Protein AF-0000000080839316 (afdb_homodimer)

Sequence (262 aa):
MFTFYYTIKQEDLNYGNHVGNERALLFFQWTRESFLRQNNLSETNIGDGSGFIQVEATVQYKKQLFLDQKIEVRITKIEIKGLKIIFEYEIYAGKELAITGTATVLAYNYEEQKIKKIPTKFKEIVKKYLVMFTFYYTIKQEDLNYGNHVGNERALLFFQWTRESFLRQNNLSETNIGDGSGFIQVEATVQYKKQLFLDQKIEVRITKIEIKGLKIIFEYEIYAGKELAITGTATVLAYNYEEQKIKKIPTKFKEIVKKYLV

InterPro domains:
  IPR029069 HotDog domain superfamily [SSF54637] (1-130)
  IPR050563 4-hydroxybenzoyl-CoA thioesterase [PTHR31793] (7-129)

Foldseek 3Di:
DFKDKDFAAPVQADPVQWGDPVCVVVLVQVRVQVLQVVVVHGQCGPDPQWHKDWDDKDKDFDAIHHHGFMKMKDFQAWEDDFQKIKTWIWMDRPPDTGMIMIIIIGIARVVVGDTDHRDPSNCVSCVVRHD/DAKDKDFAAPVQADPVQWGDPVCVVVLVQVRVQVLQVVVVHGQCGLDPQWHKDWDDKDKDFDAIHHHGFMKMKDFQAWEDDFQKIKTWIWMDRPPDTGMIMIIIIGTARPVVGDTDHRDPSNVVSCVVRHD

pLDDT: mean 96.8, std 4.1, range [67.25, 98.94]

Radius of gyration: 18.93 Å; Cα contacts (8 Å, |Δi|>4): 581; chains: 2; bounding box: 45×54×38 Å

Organism: Fusobacterium vincentii (NCBI:txid155615)

Solvent-accessible surface area (backbone atoms only — not comparable to full-atom values): 13608 Å² total; per-residue (Å²): 107,48,79,35,78,48,64,41,46,76,89,46,38,37,99,84,66,26,52,33,77,33,46,56,50,44,52,53,47,53,36,51,43,52,56,28,46,76,68,79,30,40,62,76,35,45,46,91,76,16,16,61,42,68,42,36,36,39,39,38,47,70,47,90,47,44,75,67,40,56,33,42,37,29,42,68,35,34,40,75,59,90,62,38,38,37,41,31,39,41,29,24,50,78,91,43,72,22,35,35,35,38,41,28,30,30,29,23,22,77,91,76,66,42,79,42,75,68,34,66,68,43,55,63,67,43,51,82,34,43,117,109,49,79,36,79,48,63,41,44,76,90,49,40,37,100,85,64,26,51,34,77,34,47,57,50,45,54,52,48,52,36,51,42,50,57,28,46,77,68,78,30,40,62,75,36,44,47,92,77,14,15,60,41,69,41,35,37,39,38,38,48,70,48,90,49,44,73,66,39,54,32,41,37,29,43,68,35,35,39,75,60,90,62,37,38,36,40,30,38,41,27,24,50,78,91,43,71,22,36,37,35,37,40,29,30,31,28,24,23,77,90,77,65,43,80,43,74,69,31,65,70,44,55,62,66,44,52,82,34,42,114

Secondary structure (DSSP, 8-state):
-EEEEEE--GGGB-TTSSB-TTHHHHHHHHHHHHHHHHTT-BTTBSSTT-EEEEEEEEEEE-S---TT-EEEEEEEEEEEETTEEEEEEEEEETTEEEEEEEEEEEEEETTTTEE-PPPHHHHHHGGGGB-/-EEEEEE--GGGB-TTSSB-TTHHHHHHHHHHHHHHHHTT-BTTBSSTT-EEEEEEEEEEE-S---TT-EEEEEEEEEEEETTEEEEEEEEEETTEEEEEEEEEEEEEETTTTEE-PPPHHHHHHHGGGB-

Nearest PDB structures (foldseek):
  2gf6-assembly2_C  TM=9.169E-01  e=1.408E-09  Saccharolobus solfataricus
  2gf6-assembly1_A  TM=9.076E-01  e=1.985E-09  Saccharolobus solfataricus
  1njk-assembly1_D  TM=8.210E-01  e=7.404E-09  Escherichia coli
  3r87-assembly1_A  TM=8.631E-01  e=1.650E-08  Photobacterium profundum
  2hx5-assembly1_A  TM=8.771E-01  e=2.326E-08  Prochlorococcus marinus str. MIT 9313

Structure (mmCIF, N/CA/C/O backbone):
data_AF-0000000080839316-model_v1
#
loop_
_entity.id
_entity.type
_entity.pdbx_description
1 polymer 'Acyl-CoA thioesterase'
#
loop_
_atom_site.group_PDB
_atom_site.id
_atom_site.type_symbol
_atom_site.label_atom_id
_atom_site.label_alt_id
_atom_site.label_comp_id
_atom_site.label_asym_id
_atom_site.label_entity_id
_atom_site.label_seq_id
_atom_site.pdbx_PDB_ins_code
_atom_site.Cartn_x
_atom_site.Cartn_y
_atom_site.Cartn_z
_atom_site.occupancy
_atom_site.B_iso_or_equiv
_atom_site.auth_seq_id
_atom_site.auth_comp_id
_atom_site.auth_asym_id
_atom_site.auth_atom_id
_atom_site.pdbx_PDB_model_num
ATOM 1 N N . MET A 1 1 ? 12.438 19.469 -0.173 1 92.12 1 MET A N 1
ATOM 2 C CA . MET A 1 1 ? 12.547 18.031 0.081 1 92.12 1 MET A CA 1
ATOM 3 C C . MET A 1 1 ? 12.672 17.75 1.573 1 92.12 1 MET A C 1
ATOM 5 O O . MET A 1 1 ? 13.398 18.453 2.279 1 92.12 1 MET A O 1
ATOM 9 N N . PHE A 1 2 ? 11.969 16.734 2.121 1 97.06 2 PHE A N 1
ATOM 10 C CA . PHE A 1 2 ? 12.039 16.25 3.498 1 97.06 2 PHE A CA 1
ATOM 11 C C . PHE A 1 2 ? 12.469 14.789 3.545 1 97.06 2 PHE A C 1
ATOM 13 O O . PHE A 1 2 ? 12.039 13.984 2.715 1 97.06 2 PHE A O 1
ATOM 20 N N . THR A 1 3 ? 13.305 14.445 4.59 1 98.25 3 THR A N 1
ATOM 21 C CA . THR A 1 3 ? 13.82 13.078 4.652 1 98.25 3 THR A CA 1
ATOM 22 C C . THR A 1 3 ? 13.57 12.477 6.027 1 98.25 3 THR A C 1
ATOM 24 O O . THR A 1 3 ? 13.766 13.141 7.051 1 98.25 3 THR A O 1
ATOM 27 N N . PHE A 1 4 ? 13.125 11.297 6.055 1 98.75 4 PHE A N 1
ATOM 28 C CA . PHE A 1 4 ? 12.969 10.445 7.223 1 98.75 4 PHE A CA 1
ATOM 29 C C . PHE A 1 4 ? 13.875 9.219 7.121 1 98.75 4 PHE A C 1
ATOM 31 O O . PHE A 1 4 ? 13.945 8.578 6.07 1 98.75 4 PHE A O 1
ATOM 38 N N . TYR A 1 5 ? 14.594 8.883 8.234 1 98.81 5 TYR A N 1
ATOM 39 C CA . TYR A 1 5 ? 15.516 7.758 8.25 1 98.81 5 TYR A CA 1
ATOM 40 C C . TYR A 1 5 ? 14.945 6.586 9.031 1 98.81 5 TYR A C 1
ATOM 42 O O . TYR A 1 5 ? 14.312 6.773 10.078 1 98.81 5 TYR A O 1
ATOM 50 N N . TYR A 1 6 ? 15.18 5.422 8.523 1 98.88 6 TYR A N 1
ATOM 51 C CA . TYR A 1 6 ? 14.672 4.215 9.164 1 98.88 6 TYR A CA 1
ATOM 52 C C . TYR A 1 6 ? 15.586 3.023 8.898 1 98.88 6 TYR A C 1
ATOM 54 O O . TYR A 1 6 ? 16.141 2.895 7.801 1 98.88 6 TYR A O 1
ATOM 62 N N . THR A 1 7 ? 15.773 2.191 9.852 1 98.88 7 THR A N 1
ATOM 63 C CA . THR A 1 7 ? 16.484 0.924 9.695 1 98.88 7 THR A CA 1
ATOM 64 C C . THR A 1 7 ? 15.492 -0.241 9.664 1 98.88 7 THR A C 1
ATOM 66 O O . THR A 1 7 ? 14.703 -0.412 10.594 1 98.88 7 THR A O 1
ATOM 69 N N . ILE A 1 8 ? 15.586 -1.035 8.609 1 98.88 8 ILE A N 1
ATOM 70 C CA . ILE A 1 8 ? 14.672 -2.156 8.43 1 98.88 8 ILE A CA 1
ATOM 71 C C . ILE A 1 8 ? 14.789 -3.119 9.602 1 98.88 8 ILE A C 1
ATOM 73 O O . ILE A 1 8 ? 15.898 -3.463 10.023 1 98.88 8 ILE A O 1
ATOM 77 N N . LYS A 1 9 ? 13.664 -3.543 10.109 1 98.81 9 LYS A N 1
ATOM 78 C CA . LYS A 1 9 ? 13.586 -4.441 11.258 1 98.81 9 LYS A CA 1
ATOM 79 C C . LYS A 1 9 ? 12.977 -5.785 10.867 1 98.81 9 LYS A C 1
ATOM 81 O O . LYS A 1 9 ? 12.453 -5.934 9.758 1 98.81 9 LYS A O 1
ATOM 86 N N . GLN A 1 10 ? 13.055 -6.734 11.727 1 98.44 10 GLN A N 1
ATOM 87 C CA . GLN A 1 10 ? 12.531 -8.078 11.484 1 98.44 10 GLN A CA 1
ATOM 88 C C . GLN A 1 10 ? 11.039 -8.039 11.18 1 98.44 10 GLN A C 1
ATOM 90 O O . GLN A 1 10 ? 10.555 -8.766 10.312 1 98.44 10 GLN A O 1
ATOM 95 N N . GLU A 1 11 ? 10.297 -7.238 11.867 1 97.69 11 GLU A N 1
ATOM 96 C CA . GLU A 1 11 ? 8.844 -7.176 11.719 1 97.69 11 GLU A CA 1
ATOM 97 C C . GLU A 1 11 ? 8.445 -6.633 10.352 1 97.69 11 GLU A C 1
ATOM 99 O O . GLU A 1 11 ? 7.281 -6.73 9.953 1 97.69 11 GLU A O 1
ATOM 104 N N . ASP A 1 12 ? 9.43 -6.035 9.656 1 98.5 12 ASP A N 1
ATOM 105 C CA . ASP A 1 12 ? 9.156 -5.473 8.336 1 98.5 12 ASP A CA 1
ATOM 106 C C . ASP A 1 12 ? 9.242 -6.543 7.25 1 98.5 12 ASP A C 1
ATOM 108 O O . ASP A 1 12 ? 8.828 -6.316 6.113 1 98.5 12 ASP A O 1
ATOM 112 N N . LEU A 1 13 ? 9.836 -7.688 7.535 1 98.25 13 LEU A N 1
ATOM 113 C CA . LEU A 1 13 ? 10.102 -8.719 6.539 1 98.25 13 LEU A CA 1
ATOM 114 C C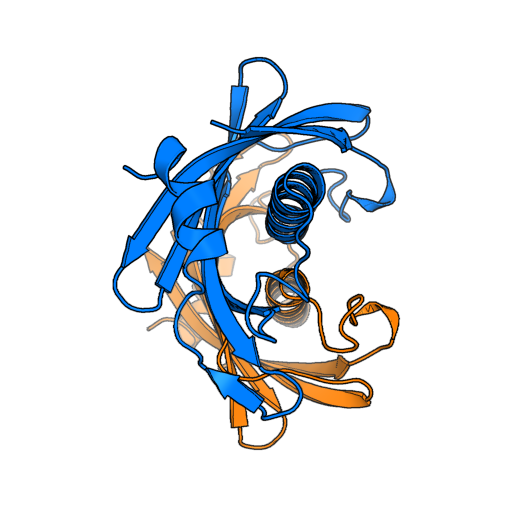 . LEU A 1 13 ? 8.883 -9.625 6.355 1 98.25 13 LEU A C 1
ATOM 116 O O . LEU A 1 13 ? 8.117 -9.844 7.297 1 98.25 13 LEU A O 1
ATOM 120 N N . ASN A 1 14 ? 8.789 -10.062 5.105 1 95.31 14 ASN A N 1
ATOM 121 C CA . ASN A 1 14 ? 7.758 -11.062 4.82 1 95.31 14 ASN A CA 1
ATOM 122 C C . ASN A 1 14 ? 8.344 -12.469 4.766 1 95.31 14 ASN A C 1
ATOM 124 O O . ASN A 1 14 ? 9.484 -12.688 5.164 1 95.31 14 ASN A O 1
ATOM 128 N N . TYR A 1 15 ? 7.492 -13.461 4.387 1 89.19 15 TYR A N 1
ATOM 129 C CA . TYR A 1 15 ? 7.887 -14.859 4.332 1 89.19 15 TYR A CA 1
ATOM 130 C C . TYR A 1 15 ? 9.055 -15.062 3.369 1 89.19 15 TYR A C 1
ATOM 132 O O . TYR A 1 15 ? 9.766 -16.062 3.447 1 89.19 15 TYR A O 1
ATOM 140 N N . GLY A 1 16 ? 9.289 -14.133 2.465 1 90.38 16 GLY A N 1
ATOM 141 C CA . GLY A 1 16 ? 10.375 -14.211 1.499 1 90.38 16 GLY A CA 1
ATOM 142 C C . GLY A 1 16 ? 11.672 -13.625 2.02 1 90.38 16 GLY A C 1
ATOM 143 O O . GLY A 1 16 ? 12.648 -13.516 1.275 1 90.38 16 GLY A O 1
ATOM 144 N N . ASN A 1 17 ? 11.664 -13.164 3.246 1 94.25 17 ASN A N 1
ATOM 145 C CA . ASN A 1 17 ? 12.836 -12.633 3.941 1 94.25 17 ASN A CA 1
ATOM 146 C C . ASN A 1 17 ? 13.281 -11.305 3.348 1 94.25 17 ASN A C 1
ATOM 148 O O . ASN A 1 17 ? 14.477 -11.008 3.316 1 94.25 17 ASN A O 1
ATOM 152 N N . HIS A 1 18 ? 12.484 -10.664 2.814 1 96.94 18 HIS A N 1
ATOM 153 C CA . HIS A 1 18 ? 12.688 -9.273 2.42 1 96.94 18 HIS A CA 1
ATOM 154 C C . HIS A 1 18 ? 11.508 -8.406 2.838 1 96.94 18 HIS A C 1
ATOM 156 O O . HIS A 1 18 ? 10.492 -8.914 3.312 1 96.94 18 HIS A O 1
ATOM 162 N N . VAL A 1 19 ? 11.656 -7.117 2.76 1 98.62 19 VAL A N 1
ATOM 163 C CA . VAL A 1 19 ? 10.625 -6.191 3.229 1 98.62 19 VAL A CA 1
ATOM 164 C C . VAL A 1 19 ? 9.312 -6.461 2.498 1 98.62 19 VAL A C 1
ATOM 166 O O . VAL A 1 19 ? 9.297 -6.609 1.273 1 98.62 19 VAL A O 1
ATOM 169 N N . GLY A 1 20 ? 8.25 -6.613 3.248 1 98.38 20 GLY A N 1
ATOM 170 C CA . GLY A 1 20 ? 6.934 -6.773 2.654 1 98.38 20 GLY A CA 1
ATOM 171 C C . GLY A 1 20 ? 6.508 -5.582 1.815 1 98.38 20 GLY A C 1
ATOM 172 O O . GLY A 1 20 ? 6.805 -4.438 2.16 1 98.38 20 GLY A O 1
ATOM 173 N N . ASN A 1 21 ? 5.738 -5.887 0.753 1 98.62 21 ASN A N 1
ATOM 174 C CA . ASN A 1 21 ? 5.359 -4.828 -0.173 1 98.62 21 ASN A CA 1
ATOM 175 C C . ASN A 1 21 ? 4.477 -3.781 0.503 1 98.62 21 ASN A C 1
ATOM 177 O O . ASN A 1 21 ? 4.543 -2.598 0.167 1 98.62 21 ASN A O 1
ATOM 181 N N . GLU A 1 22 ? 3.631 -4.211 1.457 1 98.69 22 GLU A N 1
ATOM 182 C CA . GLU A 1 22 ? 2.705 -3.303 2.12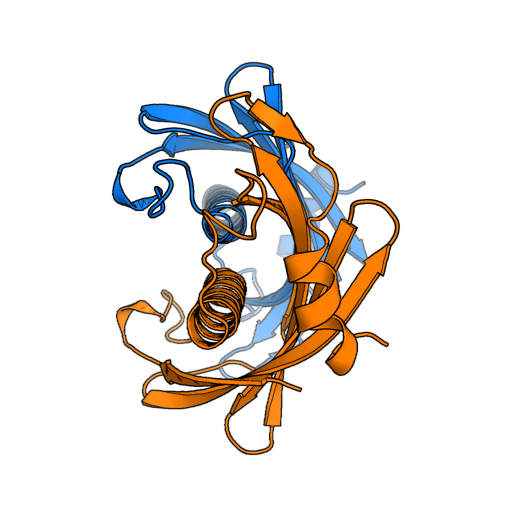7 1 98.69 22 GLU A CA 1
ATOM 183 C C . GLU A 1 22 ? 3.455 -2.264 2.957 1 98.69 22 GLU A C 1
ATOM 185 O O . GLU A 1 22 ? 2.922 -1.188 3.244 1 98.69 22 GLU A O 1
ATOM 190 N N . ARG A 1 23 ? 4.668 -2.58 3.316 1 98.75 23 ARG A N 1
ATOM 191 C CA . ARG A 1 23 ? 5.434 -1.71 4.203 1 98.75 23 ARG A CA 1
ATOM 192 C C . ARG A 1 23 ? 5.754 -0.382 3.523 1 98.75 23 ARG A C 1
ATOM 194 O O . ARG A 1 23 ? 5.988 0.624 4.199 1 98.75 23 ARG A O 1
ATOM 201 N N . ALA A 1 24 ? 5.789 -0.392 2.172 1 98.94 24 ALA A N 1
ATOM 202 C CA . ALA A 1 24 ? 6.012 0.859 1.452 1 98.94 24 ALA A CA 1
ATOM 203 C C . ALA A 1 24 ? 5.062 1.95 1.938 1 98.94 24 ALA A C 1
ATOM 205 O O . ALA A 1 24 ? 5.488 3.072 2.225 1 98.94 24 ALA A O 1
ATOM 206 N N . LEU A 1 25 ? 3.797 1.562 2.078 1 98.88 25 LEU A N 1
ATOM 207 C CA . LEU A 1 25 ? 2.801 2.553 2.467 1 98.88 25 LEU A CA 1
ATOM 208 C C . LEU A 1 25 ? 2.984 2.967 3.922 1 98.88 25 LEU A C 1
ATOM 210 O O . LEU A 1 25 ? 2.691 4.109 4.289 1 98.88 25 LEU A O 1
ATOM 214 N N . LEU A 1 26 ? 3.477 2.094 4.73 1 98.5 26 LEU A N 1
ATOM 215 C CA . LEU A 1 26 ? 3.779 2.445 6.113 1 98.5 26 LEU A CA 1
ATOM 216 C C . LEU A 1 26 ? 4.957 3.412 6.184 1 98.5 26 LEU A C 1
ATOM 218 O O . LEU A 1 26 ? 4.922 4.387 6.938 1 98.5 26 LEU A O 1
ATOM 222 N N . PHE A 1 27 ? 5.957 3.143 5.395 1 98.88 27 PHE A N 1
ATOM 223 C CA . PHE A 1 27 ? 7.102 4.047 5.34 1 98.88 27 PHE A CA 1
ATOM 224 C C . PHE A 1 27 ? 6.672 5.438 4.887 1 98.88 27 PHE A C 1
ATOM 226 O O . PHE A 1 27 ? 7.117 6.441 5.441 1 98.88 27 PHE A O 1
ATOM 233 N N . PHE A 1 28 ? 5.805 5.488 3.854 1 98.94 28 PHE A N 1
ATOM 234 C CA . PHE A 1 28 ? 5.246 6.762 3.412 1 98.94 28 PHE A CA 1
ATOM 235 C C . PHE A 1 28 ? 4.555 7.477 4.566 1 98.94 28 PHE A C 1
ATOM 237 O O . PHE A 1 28 ? 4.793 8.664 4.793 1 98.94 28 PHE A O 1
ATOM 244 N N . GLN A 1 29 ? 3.764 6.762 5.281 1 98.62 29 GLN A N 1
ATOM 245 C CA . GLN A 1 29 ? 2.98 7.336 6.371 1 98.62 29 GLN A CA 1
ATOM 246 C C . GLN A 1 29 ? 3.883 7.852 7.488 1 98.62 29 GLN A C 1
ATOM 248 O O . GLN A 1 29 ? 3.682 8.961 7.992 1 98.62 29 GLN A O 1
ATOM 253 N N . TRP A 1 30 ? 4.852 7.043 7.855 1 98.5 30 TRP A N 1
ATOM 254 C CA . TRP A 1 30 ? 5.754 7.453 8.922 1 98.5 30 TRP A CA 1
ATOM 255 C C . TRP A 1 30 ? 6.523 8.711 8.539 1 98.5 30 TRP A C 1
ATOM 257 O O . TRP A 1 30 ? 6.742 9.594 9.367 1 98.5 30 TRP A O 1
ATOM 267 N N . THR A 1 31 ? 6.887 8.766 7.34 1 98.81 31 THR A N 1
ATOM 268 C CA . THR A 1 31 ? 7.598 9.938 6.852 1 98.81 31 THR A CA 1
ATOM 269 C C . THR A 1 31 ? 6.691 11.172 6.879 1 98.81 31 THR A C 1
ATOM 271 O O . THR A 1 31 ? 7.102 12.234 7.336 1 98.81 31 THR A O 1
ATOM 274 N N . ARG A 1 32 ? 5.5 11.023 6.41 1 98.44 32 ARG A N 1
ATOM 275 C CA . ARG A 1 32 ? 4.527 12.117 6.445 1 98.44 32 ARG A CA 1
ATOM 276 C C . ARG A 1 32 ? 4.266 12.57 7.875 1 98.44 32 ARG A C 1
ATOM 278 O O . ARG A 1 32 ? 4.199 13.773 8.148 1 98.44 32 ARG A O 1
ATOM 285 N N . GLU A 1 33 ? 4.133 11.609 8.781 1 98.12 33 GLU A N 1
ATOM 286 C CA . GLU A 1 33 ? 3.914 11.93 10.188 1 98.12 33 GLU A CA 1
ATOM 287 C C . GLU A 1 33 ? 5.09 12.711 10.766 1 98.12 33 GLU A C 1
ATOM 289 O O . GLU A 1 33 ? 4.895 13.656 11.531 1 98.12 33 GLU A O 1
ATOM 294 N N . SER A 1 34 ? 6.285 12.273 10.43 1 98.62 34 SER A N 1
ATOM 295 C CA . SER A 1 34 ? 7.484 12.977 10.875 1 98.62 34 SER A CA 1
ATOM 296 C C . SER A 1 34 ? 7.512 14.406 10.344 1 98.62 34 SER A C 1
ATOM 298 O O . SER A 1 34 ? 7.797 15.352 11.086 1 98.62 34 SER A O 1
ATOM 300 N N . PHE A 1 35 ? 7.199 14.578 9.07 1 98.12 35 PHE A N 1
ATOM 301 C CA . PHE A 1 35 ? 7.113 15.883 8.438 1 98.12 35 PHE A CA 1
ATOM 302 C C . PHE A 1 35 ? 6.117 16.781 9.172 1 98.12 35 PHE A C 1
ATOM 304 O O . PHE A 1 35 ? 6.426 17.922 9.492 1 98.12 35 PHE A O 1
ATOM 311 N N . LEU A 1 36 ? 4.941 16.25 9.453 1 97.56 36 LEU A N 1
ATOM 312 C CA . LEU A 1 36 ? 3.9 16.984 10.141 1 97.56 36 LEU A CA 1
ATOM 313 C C . LEU A 1 36 ? 4.355 17.391 11.547 1 97.56 36 LEU A C 1
ATOM 315 O O . LEU A 1 36 ? 4.207 18.547 11.945 1 97.56 36 LEU A O 1
ATOM 319 N N . ARG A 1 37 ? 4.926 16.438 12.25 1 97.69 37 ARG A N 1
ATOM 320 C CA . ARG A 1 37 ? 5.363 16.688 13.625 1 97.69 37 ARG A CA 1
ATOM 321 C C . ARG A 1 37 ? 6.383 17.812 13.68 1 97.69 37 ARG A C 1
ATOM 323 O O . ARG A 1 37 ? 6.324 18.672 14.57 1 97.69 37 ARG A O 1
ATOM 330 N N . GLN A 1 38 ? 7.281 17.859 12.789 1 96.56 38 GLN A N 1
ATOM 331 C CA . GLN A 1 38 ? 8.32 18.891 12.742 1 96.56 38 GLN A CA 1
ATOM 332 C C . GLN A 1 38 ? 7.711 20.266 12.508 1 96.56 38 GLN A C 1
ATOM 334 O O . GLN A 1 38 ? 8.359 21.281 12.75 1 96.56 38 GLN A O 1
ATOM 339 N N . ASN A 1 39 ? 6.535 20.297 12.023 1 95.56 39 ASN A N 1
ATOM 340 C CA . ASN A 1 39 ? 5.84 21.547 11.758 1 95.56 39 ASN A CA 1
ATOM 341 C C . ASN A 1 39 ? 4.699 21.781 12.75 1 95.56 39 ASN A C 1
ATOM 343 O O . ASN A 1 39 ? 3.775 22.547 12.477 1 95.56 39 ASN A O 1
ATOM 347 N N . ASN A 1 40 ? 4.715 21.016 13.82 1 95.69 40 ASN A N 1
ATOM 348 C CA . ASN A 1 40 ? 3.75 21.125 14.906 1 95.69 40 ASN A CA 1
ATOM 349 C C . ASN A 1 40 ? 2.34 20.766 14.445 1 95.69 40 ASN A C 1
ATOM 351 O O . ASN A 1 40 ? 1.369 21.406 14.852 1 95.69 40 ASN A O 1
ATOM 355 N N . LEU A 1 41 ? 2.26 19.891 13.5 1 97 41 LEU A N 1
ATOM 356 C CA . LEU A 1 41 ? 1.018 19.312 13.008 1 97 41 LEU A CA 1
ATOM 357 C C . LEU A 1 41 ? 1 17.797 13.234 1 97 41 LEU A C 1
ATOM 359 O O . LEU A 1 41 ? 1.955 17.234 13.773 1 97 41 LEU A O 1
ATOM 363 N N . SER A 1 42 ? -0.144 17.141 12.938 1 96.69 42 SER A N 1
ATOM 364 C CA . SER A 1 42 ? -0.3 15.695 13 1 96.69 42 SER A CA 1
ATOM 365 C C . SER A 1 42 ? -1.316 15.211 11.977 1 96.69 42 SER A C 1
ATOM 367 O O . SER A 1 42 ? -2.039 16.016 11.375 1 96.69 42 SER A O 1
ATOM 369 N N . GLU A 1 43 ? -1.335 13.906 11.789 1 96.25 43 GLU A N 1
ATOM 370 C CA . GLU A 1 43 ? -2.309 13.312 10.883 1 96.25 43 GLU A CA 1
ATOM 371 C C . GLU A 1 43 ? -3.736 13.648 11.297 1 96.25 43 GLU A C 1
ATOM 373 O O . GLU A 1 43 ? -4.633 13.727 10.461 1 96.25 43 GLU A O 1
ATOM 378 N N . THR A 1 44 ? -3.936 13.867 12.609 1 95.44 44 THR A N 1
ATOM 379 C CA . THR A 1 44 ? -5.27 14.117 13.141 1 95.44 44 THR A CA 1
ATOM 380 C C . THR A 1 44 ? -5.516 15.617 13.297 1 95.44 44 THR A C 1
ATOM 382 O O . THR A 1 44 ? -6.617 16.031 13.656 1 95.44 44 THR A O 1
ATOM 385 N N . ASN A 1 45 ? -4.484 16.422 13.016 1 96.69 45 ASN A N 1
ATOM 386 C CA . ASN A 1 45 ? -4.633 17.859 13.172 1 96.69 45 ASN A CA 1
ATOM 387 C C . ASN A 1 45 ? -3.705 18.625 12.227 1 96.69 45 ASN A C 1
ATOM 389 O O . ASN A 1 45 ? -2.541 18.859 12.555 1 96.69 45 ASN A O 1
ATOM 393 N N . ILE A 1 46 ? -4.27 19.141 11.172 1 97.38 46 ILE A N 1
ATOM 394 C CA . ILE A 1 46 ? -3.486 19.938 10.234 1 97.38 46 ILE A CA 1
ATOM 395 C C . ILE A 1 46 ? -4.008 21.375 10.203 1 97.38 46 ILE A C 1
ATOM 397 O O . ILE A 1 46 ? -3.717 22.125 9.273 1 97.38 46 ILE A O 1
ATOM 401 N N . GLY A 1 47 ? -4.82 21.688 11.227 1 95.94 47 GLY A N 1
ATOM 402 C CA . GLY A 1 47 ? -5.402 23.016 11.336 1 95.94 47 GLY A CA 1
ATOM 403 C C . GLY A 1 47 ? -6.895 23.031 11.062 1 95.94 47 GLY A C 1
ATOM 404 O O . GLY A 1 47 ? -7.414 22.172 10.352 1 95.94 47 GLY A O 1
ATOM 405 N N . ASP A 1 48 ? -7.648 23.938 11.703 1 95.81 48 ASP A N 1
ATOM 406 C CA . ASP A 1 48 ? -9.062 24.219 11.492 1 95.81 48 ASP A CA 1
ATOM 407 C C . ASP A 1 48 ? -9.922 23 11.812 1 95.81 48 ASP A C 1
ATOM 409 O O . ASP A 1 48 ? -10.914 22.734 11.125 1 95.81 48 ASP A O 1
ATOM 413 N N . GLY A 1 49 ? -9.516 22.188 12.719 1 94.06 49 GLY A N 1
ATOM 414 C CA . GLY A 1 49 ? -10.273 21.031 13.156 1 94.06 49 GLY A CA 1
ATOM 415 C C . GLY A 1 49 ? -10.242 19.891 12.172 1 94.06 49 GLY A C 1
ATOM 416 O O . GLY A 1 49 ? -11.117 19.016 12.188 1 94.06 49 GLY A O 1
ATOM 417 N N . SER A 1 50 ? -9.219 19.891 11.344 1 96.81 50 SER A N 1
ATOM 418 C CA . SER A 1 50 ? -9.172 18.875 10.312 1 96.81 50 SER A CA 1
ATOM 419 C C . SER A 1 50 ? -7.938 18 10.453 1 96.81 50 SER A C 1
ATOM 421 O O . SER A 1 50 ? -6.867 18.469 10.836 1 96.81 50 SER A O 1
ATOM 423 N N . GLY A 1 51 ? -8.133 16.703 10.203 1 97.06 51 GLY A N 1
ATOM 424 C CA . GLY A 1 51 ? -7.035 15.797 9.93 1 97.06 51 GLY A CA 1
ATOM 425 C C . GLY A 1 51 ? -6.934 15.398 8.469 1 97.06 51 GLY A C 1
ATOM 426 O O . GLY A 1 51 ? -7.5 16.062 7.602 1 97.06 51 GLY A O 1
ATOM 427 N N . PHE A 1 52 ? -6.109 14.406 8.227 1 97.81 52 PHE A N 1
ATOM 428 C CA . PHE A 1 52 ? -6 13.836 6.887 1 97.81 52 PHE A CA 1
ATOM 429 C C . PHE A 1 52 ? -6.871 12.594 6.754 1 97.81 52 PHE A C 1
ATOM 431 O O . PHE A 1 52 ? -7.016 11.82 7.703 1 97.81 52 PHE A O 1
ATOM 438 N N . ILE A 1 53 ? -7.398 12.352 5.594 1 97.75 53 ILE A N 1
ATOM 439 C CA . ILE A 1 53 ? -7.902 11.055 5.152 1 97.75 53 ILE A CA 1
ATOM 440 C C . ILE A 1 53 ? -7.266 10.68 3.816 1 97.75 53 ILE A C 1
ATOM 442 O O . ILE A 1 53 ? -7.25 11.484 2.885 1 97.75 53 ILE A O 1
ATOM 446 N N . GLN A 1 54 ? -6.66 9.594 3.777 1 98.56 54 GLN A N 1
ATOM 447 C CA . GLN A 1 54 ? -6.008 9.164 2.545 1 98.56 54 GLN A CA 1
ATOM 448 C C . GLN A 1 54 ? -7.016 8.57 1.569 1 98.56 54 GLN A C 1
ATOM 450 O O . GLN A 1 54 ? -7.812 7.707 1.944 1 98.56 54 GLN A O 1
ATOM 455 N N . VAL A 1 55 ? -6.906 8.953 0.271 1 98.81 55 VAL A N 1
ATOM 456 C CA . VAL A 1 55 ? -7.926 8.508 -0.673 1 98.81 55 VAL A CA 1
ATOM 457 C C . VAL A 1 55 ? -7.277 7.715 -1.805 1 98.81 55 VAL A C 1
ATOM 459 O O . VAL A 1 55 ? -7.965 7.012 -2.549 1 98.81 55 VAL A O 1
ATOM 462 N N . GLU A 1 56 ? -5.996 7.832 -1.976 1 98.94 56 GLU A N 1
ATOM 463 C CA . GLU A 1 56 ? -5.293 7.098 -3.023 1 98.94 56 GLU A CA 1
ATOM 464 C C . GLU A 1 56 ? -3.838 6.848 -2.641 1 98.94 56 GLU A C 1
ATOM 466 O O . GLU A 1 56 ? -3.244 7.629 -1.892 1 98.94 56 GLU A O 1
ATOM 471 N N . ALA A 1 57 ? -3.268 5.832 -3.135 1 98.94 57 ALA A N 1
ATOM 472 C CA . ALA A 1 57 ? -1.827 5.602 -3.059 1 98.94 57 ALA A CA 1
ATOM 473 C C . ALA A 1 57 ? -1.332 4.82 -4.273 1 98.94 57 ALA A C 1
ATOM 475 O O . ALA A 1 57 ? -2.059 3.992 -4.828 1 98.94 57 ALA A O 1
ATOM 476 N N . THR A 1 58 ? -0.106 5.066 -4.664 1 98.94 58 THR A N 1
ATOM 477 C CA . THR A 1 58 ? 0.594 4.297 -5.684 1 98.94 58 THR A CA 1
ATOM 478 C C . THR A 1 58 ? 1.984 3.895 -5.199 1 98.94 58 THR A C 1
ATOM 480 O O . THR A 1 58 ? 2.602 4.609 -4.406 1 98.94 58 THR A O 1
ATOM 483 N N . VAL A 1 59 ? 2.459 2.818 -5.68 1 98.94 59 VAL A N 1
ATOM 484 C CA . VAL A 1 59 ? 3.807 2.371 -5.348 1 98.94 59 VAL A CA 1
ATOM 485 C C . VAL A 1 59 ? 4.453 1.724 -6.57 1 98.94 59 VAL A C 1
ATOM 487 O O . VAL A 1 59 ? 3.809 0.949 -7.285 1 98.94 59 VAL A O 1
ATOM 490 N N . GLN A 1 60 ? 5.652 2.057 -6.816 1 98.94 60 GLN A N 1
ATOM 491 C CA . GLN A 1 60 ? 6.543 1.34 -7.723 1 98.94 60 GLN A CA 1
ATOM 492 C C . GLN A 1 60 ? 7.727 0.737 -6.969 1 98.94 60 GLN A C 1
ATOM 494 O O . GLN A 1 60 ? 8.438 1.443 -6.25 1 98.94 60 GLN A O 1
ATOM 499 N N . TYR A 1 61 ? 7.848 -0.533 -7.129 1 98.81 61 TYR A N 1
ATOM 500 C CA . TYR A 1 61 ? 8.945 -1.246 -6.484 1 98.81 61 TYR A CA 1
ATOM 501 C C . TYR A 1 61 ? 10.094 -1.476 -7.461 1 98.81 61 TYR A C 1
ATOM 503 O O . TYR A 1 61 ? 9.93 -2.16 -8.477 1 98.81 61 TYR A O 1
ATOM 511 N N . LYS A 1 62 ? 11.258 -0.997 -7.105 1 98.56 62 LYS A N 1
ATOM 512 C CA . LYS A 1 62 ? 12.398 -1.063 -8.016 1 98.56 62 LYS A CA 1
ATOM 513 C C . LYS A 1 62 ? 13.438 -2.066 -7.52 1 98.56 62 LYS A C 1
ATOM 515 O O . LYS A 1 62 ? 14.094 -2.732 -8.32 1 98.56 62 LYS A O 1
ATOM 520 N N . LYS A 1 63 ? 13.609 -2.088 -6.211 1 97.62 63 LYS A N 1
ATOM 521 C CA . LYS A 1 63 ? 14.57 -2.996 -5.59 1 97.62 63 LYS A CA 1
ATOM 522 C C . LYS A 1 63 ? 14.031 -3.551 -4.273 1 97.62 63 LYS A C 1
ATOM 524 O O . LYS A 1 63 ? 13.305 -2.865 -3.559 1 97.62 63 LYS A O 1
ATOM 529 N N . GLN A 1 64 ? 14.516 -4.789 -3.994 1 97.25 64 GLN A N 1
ATOM 530 C CA . GLN A 1 64 ? 14.18 -5.395 -2.707 1 97.25 64 GLN A CA 1
ATOM 531 C C . GLN A 1 64 ? 14.961 -4.73 -1.573 1 97.25 64 GLN A C 1
ATOM 533 O O . GLN A 1 64 ? 16.062 -4.23 -1.782 1 97.25 64 GLN A O 1
ATOM 538 N N . LEU A 1 65 ? 14.359 -4.676 -0.408 1 98.62 65 LEU A N 1
ATOM 539 C CA . LEU A 1 65 ? 15.008 -4.195 0.808 1 98.62 65 LEU A CA 1
ATOM 540 C C . LEU A 1 65 ? 15.125 -5.312 1.838 1 98.62 65 LEU A C 1
ATOM 542 O O . LEU A 1 65 ? 14.258 -6.188 1.911 1 98.62 65 LEU A O 1
ATOM 546 N N . PHE A 1 66 ? 16.156 -5.258 2.682 1 98.31 66 PHE A N 1
ATOM 547 C CA . PHE A 1 66 ? 16.469 -6.383 3.555 1 98.31 66 PHE A CA 1
ATOM 548 C C . PHE A 1 66 ? 16.719 -5.906 4.98 1 98.31 66 PHE A C 1
ATOM 550 O O . PHE A 1 66 ? 16.906 -4.711 5.219 1 98.31 66 PHE A O 1
ATOM 557 N N . LEU A 1 67 ? 16.734 -6.906 5.816 1 98.62 67 LEU A N 1
ATOM 558 C CA . LEU A 1 67 ? 16.969 -6.695 7.242 1 98.62 67 LEU A CA 1
ATOM 559 C C . LEU A 1 67 ? 18.219 -5.844 7.473 1 98.62 67 LEU A C 1
ATOM 561 O O . LEU A 1 67 ? 19.234 -6.043 6.812 1 98.62 67 LEU A O 1
ATOM 565 N N . ASP A 1 68 ? 18.125 -4.863 8.367 1 98.56 68 ASP A N 1
ATOM 566 C CA . ASP A 1 68 ? 19.219 -4.051 8.906 1 98.56 68 ASP A CA 1
ATOM 567 C C . ASP A 1 68 ? 19.656 -2.998 7.891 1 98.56 68 ASP A C 1
ATOM 569 O O . ASP A 1 68 ? 20.531 -2.18 8.188 1 98.56 68 ASP A O 1
ATOM 573 N N . GLN A 1 69 ? 19.094 -3.014 6.773 1 98.69 69 GLN A N 1
ATOM 574 C CA . GLN A 1 69 ? 19.406 -1.943 5.832 1 98.69 69 GLN A CA 1
ATOM 575 C C . GLN A 1 69 ? 18.891 -0.601 6.332 1 98.69 69 GLN A C 1
ATOM 577 O O . GLN A 1 69 ? 17.766 -0.518 6.844 1 98.69 69 GLN A O 1
ATOM 582 N N . LYS A 1 70 ? 19.719 0.391 6.266 1 98.75 70 LYS A N 1
ATOM 583 C CA . LYS A 1 70 ? 19.281 1.764 6.516 1 98.75 70 LYS A CA 1
ATOM 584 C C . LYS A 1 70 ? 18.656 2.381 5.27 1 98.75 70 LYS A C 1
ATOM 586 O O . LYS A 1 70 ? 19.25 2.344 4.188 1 98.75 70 LYS A O 1
ATOM 591 N N . ILE A 1 71 ? 17.453 2.912 5.473 1 98.88 71 ILE A N 1
ATOM 592 C CA . ILE A 1 71 ? 16.812 3.516 4.316 1 98.88 71 ILE A CA 1
ATOM 593 C C . ILE A 1 71 ? 16.516 4.988 4.594 1 98.88 71 ILE A C 1
ATOM 595 O O . ILE A 1 71 ? 16.359 5.387 5.75 1 98.88 71 ILE A O 1
ATOM 599 N N . GLU A 1 72 ? 16.562 5.777 3.506 1 98.88 72 GLU A N 1
ATOM 600 C CA . GLU A 1 72 ? 16.078 7.152 3.477 1 98.88 72 GLU A CA 1
ATOM 601 C C . GLU A 1 72 ? 14.734 7.25 2.744 1 98.88 72 GLU A C 1
ATOM 603 O O . GLU A 1 72 ? 14.633 6.879 1.573 1 98.88 72 GLU A O 1
ATOM 608 N N . VAL A 1 73 ? 13.773 7.668 3.455 1 98.94 73 VAL A N 1
ATOM 609 C CA . VAL A 1 73 ? 12.469 7.918 2.842 1 98.94 73 VAL A CA 1
ATOM 610 C C . VAL A 1 73 ? 12.273 9.422 2.645 1 98.94 73 VAL A C 1
ATOM 612 O O . VAL A 1 73 ? 12.25 10.18 3.615 1 98.94 73 VAL A O 1
ATOM 615 N N . ARG A 1 74 ? 12.047 9.805 1.406 1 98.69 74 ARG A N 1
ATOM 616 C CA . ARG A 1 74 ? 12.008 11.227 1.076 1 98.69 74 ARG A CA 1
ATOM 617 C C . ARG A 1 74 ? 10.625 11.633 0.583 1 98.69 74 ARG A C 1
ATOM 619 O O . ARG A 1 74 ? 9.992 10.906 -0.188 1 98.69 74 ARG A O 1
ATOM 626 N N . ILE A 1 75 ? 10.133 12.734 1.107 1 98.5 75 ILE A N 1
ATOM 627 C CA . ILE A 1 75 ? 9.102 13.484 0.399 1 98.5 75 ILE A CA 1
ATOM 628 C C . ILE A 1 75 ? 9.75 14.445 -0.594 1 98.5 75 ILE A C 1
ATOM 630 O O . ILE A 1 75 ? 10.367 15.438 -0.196 1 98.5 75 ILE A O 1
ATOM 634 N N . THR A 1 76 ? 9.578 14.164 -1.854 1 97.69 76 THR A N 1
ATOM 635 C CA . THR A 1 76 ? 10.305 14.914 -2.869 1 97.69 76 THR A CA 1
ATOM 636 C C . THR A 1 76 ? 9.461 16.078 -3.385 1 97.69 76 THR A C 1
ATOM 638 O O . THR A 1 76 ? 10 17.062 -3.893 1 97.69 76 THR A O 1
ATOM 641 N N . LYS A 1 77 ? 8.203 15.938 -3.273 1 96.94 77 LYS A N 1
ATOM 642 C CA . LYS A 1 77 ? 7.262 16.938 -3.768 1 96.94 77 LYS A CA 1
ATOM 643 C C . LYS A 1 77 ? 5.914 16.828 -3.061 1 96.94 77 LYS A C 1
ATOM 645 O O . LYS A 1 77 ? 5.477 15.734 -2.713 1 96.94 77 LYS A O 1
ATOM 650 N N . ILE A 1 78 ? 5.32 17.922 -2.807 1 98 78 ILE A N 1
ATOM 651 C CA . ILE A 1 78 ? 3.932 18.016 -2.367 1 98 78 ILE A CA 1
ATOM 652 C C . ILE A 1 78 ? 3.137 18.875 -3.344 1 98 78 ILE A C 1
ATOM 654 O O . ILE A 1 78 ? 3.541 20 -3.658 1 98 78 ILE A O 1
ATOM 658 N N . GLU A 1 79 ? 2.125 18.328 -3.85 1 97.31 79 GLU A N 1
ATOM 659 C CA . GLU A 1 79 ? 1.276 19.062 -4.789 1 97.31 79 GLU A CA 1
ATOM 660 C C . GLU A 1 79 ? -0.141 19.219 -4.246 1 97.31 79 GLU A C 1
ATOM 662 O O . GLU A 1 79 ? -0.691 18.281 -3.658 1 97.31 79 GLU A O 1
ATOM 667 N N . ILE A 1 80 ? -0.723 20.359 -4.48 1 96.94 80 ILE A N 1
ATOM 668 C CA . ILE A 1 80 ? -2.123 20.594 -4.145 1 96.94 80 ILE A CA 1
ATOM 669 C C . ILE A 1 80 ? -2.932 20.797 -5.422 1 96.94 80 ILE A C 1
ATOM 671 O O . ILE A 1 80 ? -2.613 21.672 -6.234 1 96.94 80 ILE A O 1
ATOM 675 N N . LYS A 1 81 ? -3.818 19.984 -5.645 1 96.5 81 LYS A N 1
ATOM 676 C CA . LYS A 1 81 ? -4.773 20.078 -6.746 1 96.5 81 LYS A CA 1
ATOM 677 C C . LYS A 1 81 ? -6.207 20.078 -6.234 1 96.5 81 LYS A C 1
ATOM 679 O O . LYS A 1 81 ? -6.801 19.016 -6.016 1 96.5 81 LYS A O 1
ATOM 684 N N . GLY A 1 82 ? -6.824 21.344 -6.191 1 96.69 82 GLY A N 1
ATOM 685 C CA . GLY A 1 82 ? -8.117 21.438 -5.535 1 96.69 82 GLY A CA 1
ATOM 686 C C . GLY A 1 82 ? -8.078 21.062 -4.066 1 96.69 82 GLY A C 1
ATOM 687 O O . GLY A 1 82 ? -7.352 21.672 -3.279 1 96.69 82 GLY A O 1
ATOM 688 N N . LEU A 1 83 ? -8.797 20.047 -3.754 1 98.06 83 LEU A N 1
ATOM 689 C CA . LEU A 1 83 ? -8.844 19.594 -2.367 1 98.06 83 LEU A CA 1
ATOM 690 C C . LEU A 1 83 ? -7.82 18.484 -2.119 1 98.06 83 LEU A C 1
ATOM 692 O O . LEU A 1 83 ? -7.59 18.094 -0.973 1 98.06 83 LEU A O 1
ATOM 696 N N . LYS A 1 84 ? -7.203 18.062 -3.182 1 98.31 84 LYS A N 1
ATOM 697 C CA . LYS A 1 84 ? -6.266 16.953 -3.051 1 98.31 84 LYS A CA 1
ATOM 698 C C . LYS A 1 84 ? -4.871 17.453 -2.693 1 98.31 84 LYS A C 1
ATOM 700 O O . LYS A 1 84 ? -4.379 18.422 -3.283 1 98.31 84 LYS A O 1
ATOM 705 N N . ILE A 1 85 ? -4.316 16.828 -1.748 1 98.38 85 ILE A N 1
ATOM 706 C CA . ILE A 1 85 ? -2.902 16.984 -1.423 1 98.38 85 ILE A CA 1
ATOM 707 C C . ILE A 1 85 ? -2.141 15.719 -1.812 1 98.38 85 ILE A C 1
ATOM 709 O O . ILE A 1 85 ? -2.395 14.648 -1.267 1 98.38 85 ILE A O 1
ATOM 713 N N . ILE A 1 86 ? -1.199 15.82 -2.703 1 98.62 86 ILE A N 1
ATOM 714 C CA . ILE A 1 86 ? -0.467 14.672 -3.223 1 98.62 86 ILE A CA 1
ATOM 715 C C . ILE A 1 86 ? 0.982 14.727 -2.746 1 98.62 86 ILE A C 1
ATOM 717 O O . ILE A 1 86 ? 1.711 15.672 -3.057 1 98.62 86 ILE A O 1
ATOM 721 N N . PHE A 1 87 ? 1.386 13.758 -1.977 1 98.75 87 PHE A N 1
ATOM 722 C CA . PHE A 1 87 ? 2.773 13.578 -1.563 1 98.75 87 PHE A CA 1
ATOM 723 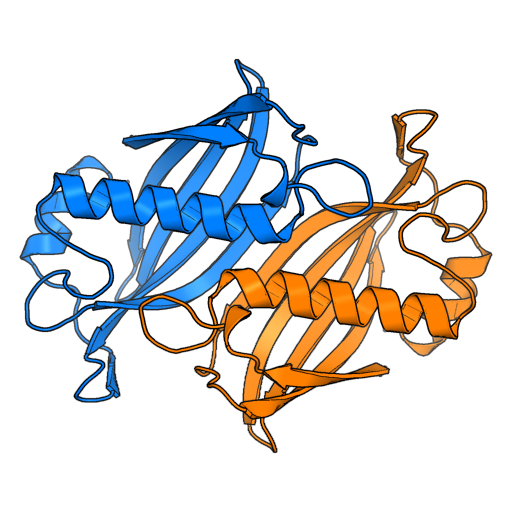C C . PHE A 1 87 ? 3.492 12.609 -2.494 1 98.75 87 PHE A C 1
ATOM 725 O O . PHE A 1 87 ? 3.004 11.5 -2.744 1 98.75 87 PHE A O 1
ATOM 732 N N . GLU A 1 88 ? 4.641 13 -2.957 1 98.62 88 GLU A N 1
ATOM 733 C CA . GLU A 1 88 ? 5.492 12.117 -3.746 1 98.62 88 GLU A CA 1
ATOM 734 C C . GLU A 1 88 ? 6.672 11.602 -2.922 1 98.62 88 GLU A C 1
ATOM 736 O O . GLU A 1 88 ? 7.336 12.375 -2.23 1 98.62 88 GLU A O 1
ATOM 741 N N . TYR A 1 89 ? 6.898 10.336 -3.047 1 98.88 89 TYR A N 1
ATOM 742 C CA . TYR A 1 89 ? 7.895 9.703 -2.189 1 98.88 89 TYR A CA 1
ATOM 743 C C . TYR A 1 89 ? 8.961 9 -3.021 1 98.88 89 TYR A C 1
ATOM 745 O O . TYR A 1 89 ? 8.664 8.461 -4.09 1 98.88 89 TYR A O 1
ATOM 753 N N . GLU A 1 90 ? 10.133 8.961 -2.479 1 98.88 90 GLU A N 1
ATOM 754 C CA . GLU A 1 90 ? 11.227 8.102 -2.912 1 98.88 90 GLU A CA 1
ATOM 755 C C . GLU A 1 90 ? 11.914 7.441 -1.721 1 98.88 90 GLU A C 1
ATOM 757 O O . GLU A 1 90 ? 12.156 8.086 -0.699 1 98.88 90 GLU A O 1
ATOM 762 N N . ILE A 1 91 ? 12.188 6.215 -1.818 1 98.94 91 ILE A N 1
ATOM 763 C CA . ILE A 1 91 ? 12.914 5.484 -0.785 1 98.94 91 ILE A CA 1
ATOM 764 C C . ILE A 1 91 ? 14.242 4.98 -1.344 1 98.94 91 ILE A C 1
ATOM 766 O O . ILE A 1 91 ? 14.273 4.297 -2.369 1 98.94 91 ILE A O 1
ATOM 770 N N . TYR A 1 92 ? 15.289 5.262 -0.586 1 98.88 92 TYR A N 1
ATOM 771 C CA . TYR A 1 92 ? 16.641 4.879 -0.991 1 98.88 92 TYR A CA 1
ATOM 772 C C . TYR A 1 92 ? 17.281 3.961 0.042 1 98.88 92 TYR A C 1
ATOM 774 O O . TYR A 1 92 ? 17.078 4.137 1.247 1 98.88 92 TYR A O 1
ATOM 782 N N . ALA A 1 93 ? 18.031 3.014 -0.363 1 98.56 93 ALA A N 1
ATOM 783 C CA . ALA A 1 93 ? 19.047 2.312 0.405 1 98.56 93 ALA A CA 1
ATOM 784 C C . ALA A 1 93 ? 20.453 2.639 -0.118 1 98.56 93 ALA A C 1
ATOM 786 O O . ALA A 1 93 ? 20.844 2.16 -1.183 1 98.56 93 ALA A O 1
ATOM 787 N N . GLY A 1 94 ? 21.141 3.467 0.689 1 97.12 94 GLY A N 1
ATOM 788 C CA . GLY A 1 94 ? 22.328 4.059 0.11 1 97.12 94 GLY A CA 1
ATOM 789 C C . GLY A 1 94 ? 22.031 4.953 -1.082 1 97.12 94 GLY A C 1
ATOM 790 O O . GLY A 1 94 ? 21.203 5.863 -0.993 1 97.12 94 GLY A O 1
ATOM 791 N N . LYS A 1 95 ? 22.688 4.723 -2.188 1 97.56 95 LYS A N 1
ATOM 792 C CA . LYS A 1 95 ? 22.5 5.539 -3.385 1 97.56 95 LYS A CA 1
ATOM 793 C C . LYS A 1 95 ? 21.453 4.93 -4.312 1 97.56 95 LYS A C 1
ATOM 795 O O . LYS A 1 95 ? 21.094 5.523 -5.332 1 97.56 95 LYS A O 1
ATOM 800 N N . GLU A 1 96 ? 20.906 3.797 -4 1 98.12 96 GLU A N 1
ATOM 801 C CA . GLU A 1 96 ? 20 3.074 -4.895 1 98.12 96 GLU A CA 1
ATOM 802 C C . GLU A 1 96 ? 18.547 3.396 -4.59 1 98.12 96 GLU A C 1
ATOM 804 O O . GLU A 1 96 ? 18.094 3.246 -3.453 1 98.12 96 GLU A O 1
ATOM 809 N N . LEU A 1 97 ? 17.828 3.83 -5.59 1 98.88 97 LEU A N 1
ATOM 810 C CA . LEU A 1 97 ? 16.391 4.023 -5.473 1 98.88 97 LEU A CA 1
ATOM 811 C C . LEU A 1 97 ? 15.656 2.682 -5.414 1 98.88 97 LEU A C 1
ATOM 813 O O . LEU A 1 97 ? 15.742 1.887 -6.355 1 98.88 97 LEU A O 1
ATOM 817 N N . ALA A 1 98 ? 14.938 2.432 -4.297 1 98.88 98 ALA A N 1
ATOM 818 C CA . ALA A 1 98 ? 14.32 1.122 -4.098 1 98.88 98 ALA A CA 1
ATOM 819 C C . ALA A 1 98 ? 12.812 1.184 -4.332 1 98.88 98 ALA A C 1
ATOM 821 O O . ALA A 1 98 ? 12.219 0.236 -4.852 1 98.88 98 ALA A O 1
ATOM 822 N N . ILE A 1 99 ? 12.195 2.223 -3.92 1 98.94 99 ILE A N 1
ATOM 823 C CA . ILE A 1 99 ? 10.742 2.344 -4.012 1 98.94 99 ILE A CA 1
ATOM 824 C C . ILE A 1 99 ? 10.367 3.793 -4.312 1 98.94 99 ILE A C 1
ATOM 826 O O . ILE A 1 99 ? 10.977 4.723 -3.779 1 98.94 99 ILE A O 1
ATOM 830 N N . THR A 1 100 ? 9.398 4.023 -5.129 1 98.94 100 THR A N 1
ATOM 831 C CA . THR A 1 100 ? 8.766 5.324 -5.328 1 98.94 100 THR A CA 1
ATOM 832 C C . THR A 1 100 ? 7.25 5.207 -5.254 1 98.94 100 THR A C 1
ATOM 834 O O . THR A 1 100 ? 6.703 4.105 -5.32 1 98.94 100 THR A O 1
ATOM 837 N N . GLY A 1 101 ? 6.621 6.305 -5.074 1 98.88 101 GLY A N 1
ATOM 838 C CA . GLY A 1 101 ? 5.168 6.266 -5.035 1 98.88 101 GLY A CA 1
ATOM 839 C C . GLY A 1 101 ? 4.547 7.574 -4.582 1 98.88 101 GLY A C 1
ATOM 840 O O . GLY A 1 101 ? 5.25 8.578 -4.422 1 98.88 101 GLY A O 1
ATOM 841 N N . THR A 1 102 ? 3.205 7.539 -4.465 1 98.94 102 THR A N 1
ATOM 842 C CA . THR A 1 102 ? 2.463 8.719 -4.027 1 98.94 102 THR A CA 1
ATOM 843 C C . THR A 1 102 ? 1.395 8.336 -3.008 1 98.94 102 THR A C 1
ATOM 845 O O . THR A 1 102 ? 0.967 7.18 -2.953 1 98.94 102 THR A O 1
ATOM 848 N N . ALA A 1 103 ? 1.062 9.203 -2.232 1 98.88 103 ALA A N 1
ATOM 849 C CA . ALA A 1 103 ? -0.138 9.164 -1.399 1 98.88 103 ALA A CA 1
ATOM 850 C C . ALA A 1 103 ? -0.957 10.438 -1.546 1 98.88 103 ALA A C 1
ATOM 852 O O . ALA A 1 103 ? -0.411 11.547 -1.488 1 98.88 103 ALA A O 1
ATOM 853 N N . THR A 1 104 ? -2.234 10.305 -1.765 1 98.94 104 THR A N 1
ATOM 854 C CA . THR A 1 104 ? -3.152 11.43 -1.866 1 98.94 104 THR A CA 1
ATOM 855 C C . THR A 1 104 ? -4.062 11.5 -0.643 1 98.94 104 THR A C 1
ATOM 857 O O . THR A 1 104 ? -4.715 10.516 -0.293 1 98.94 104 THR A O 1
ATOM 860 N N . VAL A 1 105 ? -4.102 12.664 -0.056 1 98.75 105 VAL A N 1
ATOM 861 C CA . VAL A 1 105 ? -4.934 12.844 1.13 1 98.75 105 VAL A CA 1
ATOM 862 C C . VAL A 1 105 ? -5.84 14.062 0.946 1 98.75 105 VAL A C 1
ATOM 864 O O . VAL A 1 105 ? -5.605 14.891 0.065 1 98.75 105 VAL A O 1
ATOM 867 N N . LEU A 1 106 ? -6.883 14.094 1.753 1 98.69 106 LEU A N 1
ATOM 868 C CA . LEU A 1 106 ? -7.785 15.227 1.891 1 98.69 106 LEU A CA 1
ATOM 869 C C . LEU A 1 106 ? -7.816 15.727 3.33 1 98.69 106 LEU A C 1
ATOM 871 O O . LEU A 1 106 ? -7.582 14.961 4.266 1 98.69 106 LEU A O 1
ATOM 875 N N . ALA A 1 107 ? -8.07 17.016 3.447 1 98.56 107 ALA A N 1
ATOM 876 C CA . ALA A 1 107 ? -8.445 17.5 4.773 1 98.56 107 ALA A CA 1
ATOM 877 C C . ALA A 1 107 ? -9.812 16.969 5.188 1 98.56 107 ALA A C 1
ATOM 879 O O . ALA A 1 107 ? -10.766 17.016 4.402 1 98.56 107 ALA A O 1
ATOM 880 N N . TYR A 1 108 ? -9.883 16.469 6.398 1 97.69 108 TYR A N 1
ATOM 881 C CA . TYR A 1 108 ? -11.062 15.719 6.82 1 97.69 108 TYR A CA 1
ATOM 882 C C . TYR A 1 108 ? -11.375 15.977 8.289 1 97.69 108 TYR A C 1
ATOM 884 O O . TYR A 1 108 ? -10.477 15.969 9.133 1 97.69 108 TYR A O 1
ATOM 892 N N . ASN A 1 109 ? -12.641 16.297 8.562 1 96.94 109 ASN A N 1
ATOM 893 C CA . ASN A 1 109 ? -13.125 16.406 9.93 1 96.94 109 ASN A CA 1
ATOM 894 C C . ASN A 1 109 ? -13.758 15.094 10.398 1 96.94 109 ASN A C 1
ATOM 896 O O . ASN A 1 109 ? -14.883 14.773 10 1 96.94 109 ASN A O 1
ATOM 900 N N . TYR A 1 110 ? -13.148 14.367 11.227 1 92.62 110 TYR A N 1
ATOM 901 C CA . TYR A 1 110 ? -13.617 13.047 11.625 1 92.62 110 TYR A CA 1
ATOM 902 C C . TYR A 1 110 ? -14.828 13.148 12.539 1 92.62 110 TYR A C 1
ATOM 904 O O . TYR A 1 110 ? -15.656 12.234 12.586 1 92.62 110 TYR A O 1
ATOM 912 N N . GLU A 1 111 ? -14.953 14.203 13.289 1 92.94 111 GLU A N 1
ATOM 913 C CA . GLU A 1 111 ? -16.141 14.414 14.109 1 92.94 111 GLU A CA 1
ATOM 914 C C . GLU A 1 111 ? -17.375 14.625 13.242 1 92.94 111 GLU A C 1
ATOM 916 O O . GLU A 1 111 ? -18.422 14.016 13.477 1 92.94 111 GLU A O 1
ATOM 921 N N . GLU A 1 112 ? -17.219 15.43 12.234 1 94.94 112 GLU A N 1
ATOM 922 C CA . GLU A 1 112 ? -18.328 15.75 11.344 1 94.94 112 GLU A CA 1
ATOM 923 C C . GLU A 1 112 ? -18.406 14.75 10.188 1 94.94 112 GLU A C 1
ATOM 925 O O . GLU A 1 112 ? -19.391 14.703 9.461 1 94.94 112 GLU A O 1
ATOM 930 N N . GLN A 1 113 ? -17.359 14.047 10.031 1 92.62 113 GLN A N 1
ATOM 931 C CA . GLN A 1 113 ? -17.266 13.047 8.977 1 92.62 113 GLN A CA 1
ATOM 932 C C . GLN A 1 113 ? -17.453 13.68 7.602 1 92.62 113 GLN A C 1
ATOM 934 O O . GLN A 1 113 ? -18.266 13.203 6.805 1 92.62 113 GLN A O 1
ATOM 939 N N . LYS A 1 114 ? -16.719 14.711 7.363 1 96.38 114 LYS A N 1
ATOM 940 C CA . LYS A 1 114 ? -16.828 15.398 6.082 1 96.38 114 LYS A CA 1
ATOM 941 C C . LYS A 1 114 ? -15.477 15.922 5.609 1 96.38 114 LYS A C 1
ATOM 943 O O . LYS A 1 114 ? -14.609 16.234 6.426 1 96.38 114 LYS A O 1
ATOM 948 N N . ILE A 1 115 ? -15.344 16.125 4.309 1 97.62 115 ILE A N 1
ATOM 949 C CA . ILE A 1 115 ? -14.18 16.734 3.689 1 97.62 115 ILE A CA 1
ATOM 950 C C . ILE A 1 115 ? -14.195 18.234 3.936 1 97.62 115 ILE A C 1
ATOM 952 O O . ILE A 1 115 ? -15.258 18.875 3.881 1 97.62 115 ILE A O 1
ATOM 956 N N . LYS A 1 116 ? -13.062 18.75 4.227 1 97.81 116 LYS A N 1
ATOM 957 C CA . LYS A 1 116 ? -12.922 20.188 4.465 1 97.81 116 LYS A CA 1
ATOM 958 C C . LYS A 1 116 ? -11.953 20.812 3.467 1 97.81 116 LYS A C 1
ATOM 960 O O . LYS A 1 116 ? -11.227 20.094 2.764 1 97.81 116 LYS A O 1
ATOM 965 N N . LYS A 1 117 ? -12.031 22.109 3.455 1 97.88 117 LYS A N 1
ATOM 966 C CA . LYS A 1 117 ? -10.984 22.828 2.736 1 97.88 117 LYS A CA 1
ATOM 967 C C . LYS A 1 117 ? -9.633 22.656 3.414 1 97.88 117 LYS A C 1
ATOM 969 O O . LYS A 1 117 ? -9.555 22.516 4.637 1 97.88 117 LYS A O 1
ATOM 974 N N . ILE A 1 118 ? -8.625 22.703 2.555 1 98.06 118 ILE A N 1
ATOM 975 C CA . ILE A 1 118 ? -7.277 22.609 3.111 1 98.06 118 ILE A CA 1
ATOM 976 C C . ILE A 1 118 ? -6.98 23.844 3.951 1 98.06 118 ILE A C 1
ATOM 978 O O . ILE A 1 118 ? -7.098 24.984 3.467 1 98.06 118 ILE A O 1
ATOM 982 N N . PRO A 1 119 ? -6.562 23.672 5.191 1 97.56 119 PRO A N 1
ATOM 983 C CA . PRO A 1 119 ? -6.289 24.828 6.059 1 97.56 119 PRO A CA 1
ATOM 984 C C . PRO A 1 119 ? -5.188 25.734 5.512 1 97.56 119 PRO A C 1
ATOM 986 O O . PRO A 1 119 ? -4.188 25.234 4.984 1 97.56 119 PRO A O 1
ATOM 989 N N . THR A 1 120 ? -5.379 26.969 5.719 1 95.31 120 THR A N 1
ATOM 990 C CA . THR A 1 120 ? -4.43 27.953 5.227 1 95.31 120 THR A CA 1
ATOM 991 C C . THR A 1 120 ? -3.049 27.734 5.844 1 95.31 120 THR A C 1
ATOM 993 O O . THR A 1 120 ? -2.033 27.828 5.152 1 95.31 120 THR A O 1
ATOM 996 N N . LYS A 1 121 ? -3.082 27.469 7.086 1 92.12 121 LYS A N 1
ATOM 997 C CA . LYS A 1 121 ? -1.819 27.234 7.777 1 92.12 121 LYS A CA 1
ATOM 998 C C . LYS A 1 121 ? -1.04 26.094 7.121 1 92.12 121 LYS A C 1
ATOM 1000 O O . LYS A 1 121 ? 0.175 26.203 6.941 1 92.12 121 LYS A O 1
ATOM 1005 N N . PHE A 1 122 ? -1.689 25.016 6.836 1 96.56 122 PHE A N 1
ATOM 1006 C CA . PHE A 1 122 ? -1.03 23.906 6.176 1 96.56 122 PHE A CA 1
ATOM 1007 C C . PHE A 1 122 ? -0.507 24.312 4.805 1 96.56 122 PHE A C 1
ATOM 1009 O O . PHE A 1 122 ? 0.623 23.984 4.441 1 96.56 122 PHE A O 1
ATOM 1016 N N . LYS A 1 123 ? -1.311 25.016 4.043 1 95.62 123 LYS A N 1
ATOM 1017 C CA . LYS A 1 123 ? -0.903 25.469 2.719 1 95.62 123 LYS A CA 1
ATOM 1018 C C . LYS A 1 123 ? 0.375 26.312 2.795 1 95.62 123 LYS A C 1
ATOM 1020 O O . LYS A 1 123 ? 1.24 26.203 1.924 1 95.62 123 LYS A O 1
ATOM 1025 N N . GLU A 1 124 ? 0.5 27.094 3.812 1 93.94 124 GLU A N 1
ATOM 1026 C CA . GLU A 1 124 ? 1.676 27.938 3.988 1 93.94 124 GLU A CA 1
ATOM 1027 C C . GLU A 1 124 ? 2.92 27.094 4.285 1 93.94 124 GLU A C 1
ATOM 1029 O O . GLU A 1 124 ? 4.02 27.438 3.836 1 93.94 124 GLU A O 1
ATOM 1034 N N . ILE A 1 125 ? 2.719 26.078 5.016 1 93 125 ILE A N 1
ATOM 1035 C CA . ILE A 1 125 ? 3.826 25.234 5.445 1 93 125 ILE A CA 1
ATOM 1036 C C . ILE A 1 125 ? 4.395 24.484 4.246 1 93 125 ILE A C 1
ATOM 1038 O O . ILE A 1 125 ? 5.609 24.281 4.141 1 93 125 ILE A O 1
ATOM 1042 N N . VAL A 1 126 ? 3.486 24.016 3.344 1 93.62 126 VAL A N 1
ATOM 1043 C CA . VAL A 1 126 ? 3.953 23.109 2.299 1 93.62 126 VAL A CA 1
ATOM 1044 C C . VAL A 1 126 ? 4.344 23.922 1.059 1 93.62 126 VAL A C 1
ATOM 1046 O O . VAL A 1 126 ? 4.715 23.344 0.032 1 93.62 126 VAL A O 1
ATOM 1049 N N . LYS A 1 127 ? 4.23 25.234 1.119 1 90 127 LYS A N 1
ATOM 1050 C CA . LYS A 1 127 ? 4.574 26.094 -0.01 1 90 127 LYS A CA 1
ATOM 1051 C C . LYS A 1 127 ? 6 25.828 -0.485 1 90 127 LYS A C 1
ATOM 1053 O O . LYS A 1 127 ? 6.281 25.875 -1.685 1 90 127 LYS A O 1
ATOM 1058 N N . LYS A 1 128 ? 6.898 25.594 0.454 1 84.62 128 LYS A N 1
ATOM 1059 C CA . LYS A 1 128 ? 8.297 25.375 0.1 1 84.62 128 LYS A CA 1
ATOM 1060 C C . LYS A 1 128 ? 8.477 24.047 -0.629 1 84.62 128 LYS A C 1
ATOM 1062 O O . LYS A 1 128 ? 9.508 23.812 -1.262 1 84.62 128 LYS A O 1
ATOM 1067 N N . TYR A 1 129 ? 7.492 23.141 -0.487 1 84.56 129 TYR A N 1
ATOM 1068 C CA . TYR A 1 129 ? 7.578 21.812 -1.106 1 84.56 129 TYR A CA 1
ATOM 1069 C C . TYR A 1 129 ? 6.711 21.75 -2.357 1 84.56 129 TYR A C 1
ATOM 1071 O O . TYR A 1 129 ? 6.621 20.703 -2.996 1 84.56 129 TYR A O 1
ATOM 1079 N N . LEU A 1 130 ? 6.031 22.766 -2.533 1 76.06 130 LEU A N 1
ATOM 1080 C CA . LEU A 1 130 ? 5.09 22.797 -3.646 1 76.06 130 LEU A CA 1
ATOM 1081 C C . LEU A 1 130 ? 5.82 22.969 -4.973 1 76.06 130 LEU A C 1
ATOM 1083 O O . LEU A 1 130 ? 6.836 23.672 -5.043 1 76.06 130 LEU A O 1
ATOM 1087 N N . VAL A 1 131 ? 5.488 22.031 -5.871 1 67.31 131 VAL A N 1
ATOM 1088 C CA . VAL A 1 131 ? 5.945 22.375 -7.215 1 67.31 131 VAL A CA 1
ATOM 1089 C C . VAL A 1 131 ? 4.949 23.328 -7.875 1 67.31 131 VAL A C 1
ATOM 1091 O O . VAL A 1 131 ? 3.734 23.141 -7.766 1 67.31 131 VAL A O 1
ATOM 1094 N N . MET B 1 1 ? -14.078 -14.531 -11.25 1 92.06 1 MET B N 1
ATOM 1095 C CA . MET B 1 1 ? -13.898 -13.789 -10 1 92.06 1 MET B CA 1
ATOM 1096 C C . MET B 1 1 ? -13.562 -14.727 -8.852 1 92.06 1 MET B C 1
ATOM 1098 O O . MET B 1 1 ? -14.148 -15.805 -8.734 1 92.06 1 MET B O 1
ATOM 1102 N N . PHE B 1 2 ? -12.586 -14.383 -7.953 1 97 2 PHE B N 1
ATOM 1103 C CA . PHE B 1 2 ? -12.195 -15.109 -6.75 1 97 2 PHE B CA 1
ATOM 1104 C C . PHE B 1 2 ? -12.391 -14.242 -5.512 1 97 2 PHE B C 1
ATOM 1106 O O . PHE B 1 2 ? -12.117 -13.047 -5.535 1 97 2 PHE B O 1
ATOM 1113 N N . THR B 1 3 ? -12.852 -14.906 -4.391 1 98.19 3 THR B N 1
ATOM 1114 C C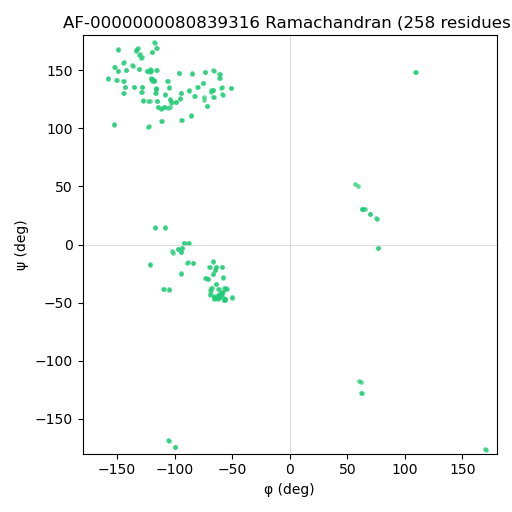A . THR B 1 3 ? -13.141 -14.125 -3.189 1 98.19 3 THR B CA 1
ATOM 1115 C C . THR B 1 3 ? -12.43 -14.727 -1.976 1 98.19 3 THR B C 1
ATOM 1117 O O . THR B 1 3 ? -12.406 -15.945 -1.801 1 98.19 3 THR B O 1
ATOM 1120 N N . PHE B 1 4 ? -11.844 -13.922 -1.205 1 98.69 4 PHE B N 1
ATOM 1121 C CA . PHE B 1 4 ? -11.25 -14.211 0.094 1 98.69 4 PHE B CA 1
ATOM 1122 C C . PHE B 1 4 ? -11.977 -13.453 1.203 1 98.69 4 PHE B C 1
ATOM 1124 O O . PHE B 1 4 ? -12.266 -12.266 1.065 1 98.69 4 PHE B O 1
ATOM 1131 N N . TYR B 1 5 ? -12.281 -14.164 2.326 1 98.81 5 TYR B N 1
ATOM 1132 C CA . TYR B 1 5 ? -13.016 -13.57 3.439 1 98.81 5 TYR B CA 1
ATOM 1133 C C . TYR B 1 5 ? -12.086 -13.305 4.621 1 98.81 5 TYR B C 1
ATOM 1135 O O . TYR B 1 5 ? -11.219 -14.125 4.926 1 98.81 5 TYR B O 1
ATOM 1143 N N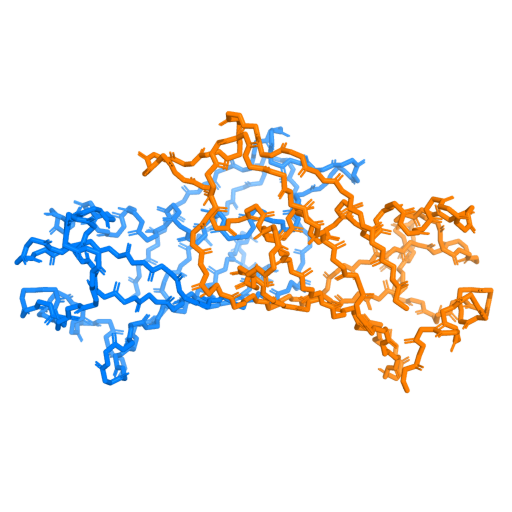 . TYR B 1 6 ? -12.305 -12.195 5.246 1 98.88 6 TYR B N 1
ATOM 1144 C CA . TYR B 1 6 ? -11.477 -11.82 6.387 1 98.88 6 TYR B CA 1
ATOM 1145 C C . TYR B 1 6 ? -12.258 -10.961 7.371 1 98.88 6 TYR B C 1
ATOM 1147 O O . TYR B 1 6 ? -13.086 -10.141 6.969 1 98.88 6 TYR B O 1
ATOM 1155 N N . THR B 1 7 ? -12.062 -11.156 8.625 1 98.88 7 THR B N 1
ATOM 1156 C CA . THR B 1 7 ? -12.609 -10.305 9.672 1 98.88 7 THR B CA 1
ATOM 1157 C C . THR B 1 7 ? -11.531 -9.391 10.25 1 98.88 7 THR B C 1
ATOM 1159 O O . THR B 1 7 ? -10.484 -9.867 10.703 1 98.88 7 THR B O 1
ATOM 1162 N N . ILE B 1 8 ? -11.805 -8.102 10.219 1 98.88 8 ILE B N 1
ATOM 1163 C CA . ILE B 1 8 ? -10.836 -7.113 10.688 1 98.88 8 ILE B CA 1
ATOM 1164 C C . ILE B 1 8 ? -10.484 -7.379 12.148 1 98.88 8 ILE B C 1
ATOM 1166 O O . ILE B 1 8 ? -11.375 -7.617 12.969 1 98.88 8 ILE B O 1
ATOM 1170 N N . LYS B 1 9 ? -9.211 -7.316 12.445 1 98.81 9 LYS B N 1
ATOM 1171 C CA . LYS B 1 9 ? -8.688 -7.582 13.781 1 98.81 9 LYS B CA 1
ATOM 1172 C C . LYS B 1 9 ? -8.047 -6.332 14.375 1 98.81 9 LYS B C 1
ATOM 1174 O O . LYS B 1 9 ? -7.848 -5.336 13.68 1 98.81 9 LYS B O 1
ATOM 1179 N N . GLN B 1 10 ? -7.746 -6.375 15.633 1 98.44 10 GLN B N 1
ATOM 1180 C CA . GLN B 1 10 ? -7.145 -5.25 16.344 1 98.44 10 GLN B CA 1
ATOM 1181 C C . GLN B 1 10 ? -5.816 -4.844 15.703 1 98.44 10 GLN B C 1
ATOM 1183 O O . GLN B 1 10 ? -5.52 -3.654 15.586 1 98.44 10 GLN B O 1
ATOM 1188 N N . GLU B 1 11 ? -5.016 -5.773 15.297 1 97.62 11 GLU B N 1
ATOM 1189 C CA . GLU B 1 11 ? -3.688 -5.512 14.75 1 97.62 11 GLU B CA 1
ATOM 1190 C C . GLU B 1 11 ? -3.775 -4.785 13.414 1 97.62 11 GLU B C 1
ATOM 1192 O O . GLU B 1 11 ? -2.773 -4.27 12.914 1 97.62 11 GLU B O 1
ATOM 1197 N N . ASP B 1 12 ? -5 -4.793 12.828 1 98.5 12 ASP B N 1
ATOM 1198 C CA . ASP B 1 12 ? -5.191 -4.137 11.531 1 98.5 12 ASP B CA 1
ATOM 1199 C C . ASP B 1 12 ? -5.445 -2.643 11.711 1 98.5 12 ASP B C 1
ATOM 1201 O O . ASP B 1 12 ? -5.41 -1.885 10.734 1 98.5 12 ASP B O 1
ATOM 1205 N N . LEU B 1 13 ? -5.777 -2.189 12.898 1 98.25 13 LEU B N 1
ATOM 1206 C CA . LEU B 1 13 ? -6.176 -0.809 13.148 1 98.25 13 LEU B CA 1
ATOM 1207 C C . LEU B 1 13 ? -4.957 0.08 13.367 1 98.25 13 LEU B C 1
ATOM 1209 O O . LEU B 1 13 ? -3.932 -0.376 13.875 1 98.25 13 LEU B O 1
ATOM 1213 N N . ASN B 1 14 ? -5.152 1.314 12.914 1 95.31 14 ASN B N 1
ATOM 1214 C CA . ASN B 1 14 ? -4.121 2.312 13.188 1 95.31 14 ASN B CA 1
ATOM 1215 C C . ASN B 1 14 ? -4.5 3.191 14.375 1 95.31 14 ASN B C 1
ATOM 1217 O O . ASN B 1 14 ? -5.441 2.885 15.109 1 95.31 14 ASN B O 1
ATOM 1221 N N . TYR B 1 15 ? -3.664 4.23 14.648 1 89.31 15 TYR B N 1
ATOM 1222 C CA . TYR B 1 15 ? -3.865 5.133 15.773 1 89.31 15 TYR B CA 1
ATOM 1223 C C . TYR B 1 15 ? -5.219 5.828 15.68 1 89.31 15 TYR B C 1
ATOM 1225 O O . TYR B 1 15 ? -5.738 6.324 16.688 1 89.31 15 TYR B O 1
ATOM 1233 N N . GLY B 1 16 ? -5.836 5.875 14.508 1 90.38 16 GLY B N 1
ATOM 1234 C CA . GLY B 1 16 ? -7.133 6.5 14.297 1 90.38 16 GLY B CA 1
ATOM 1235 C C . GLY B 1 16 ? -8.297 5.559 14.547 1 90.38 16 GLY B C 1
ATOM 1236 O O . GLY B 1 16 ? -9.453 5.914 14.297 1 90.38 16 GLY B O 1
ATOM 1237 N N . ASN B 1 17 ? -8 4.34 14.93 1 94.25 17 ASN B N 1
ATOM 1238 C CA . ASN B 1 17 ? -8.984 3.318 15.281 1 94.25 17 ASN B CA 1
ATOM 1239 C C . ASN B 1 17 ? -9.75 2.834 14.062 1 94.25 17 ASN B C 1
ATOM 1241 O O . ASN B 1 17 ? -10.93 2.5 14.156 1 94.25 17 ASN B O 1
ATOM 1245 N N . HIS B 1 18 ? -9.234 2.92 13.031 1 96.94 18 HIS B N 1
ATOM 1246 C CA . HIS B 1 18 ? -9.719 2.281 11.812 1 96.94 18 HIS B CA 1
ATOM 1247 C C . HIS B 1 18 ? -8.594 1.557 11.086 1 96.94 18 HIS B C 1
ATOM 1249 O O . HIS B 1 18 ? -7.426 1.671 11.461 1 96.94 18 HIS B O 1
ATOM 1255 N N . VAL B 1 19 ? -8.922 0.762 10.109 1 98.69 19 VAL B N 1
ATOM 1256 C CA . VAL B 1 19 ? -7.938 -0.056 9.414 1 98.69 19 VAL B CA 1
ATOM 1257 C C . VAL B 1 19 ? -6.863 0.841 8.805 1 98.69 19 VAL B C 1
ATOM 1259 O O . VAL B 1 19 ? -7.18 1.854 8.172 1 98.69 19 VAL B O 1
ATOM 1262 N N . GLY B 1 20 ? -5.617 0.52 9.062 1 98.44 20 GLY B N 1
ATOM 1263 C CA . GLY B 1 20 ? -4.512 1.242 8.445 1 98.44 20 GLY B CA 1
ATOM 1264 C C . GLY B 1 20 ? -4.504 1.146 6.93 1 98.44 20 GLY B C 1
ATOM 1265 O O . GLY B 1 20 ? -4.84 0.1 6.371 1 98.44 20 GLY B O 1
ATOM 1266 N N . ASN B 1 21 ? -4.047 2.232 6.309 1 98.62 21 ASN B N 1
ATOM 1267 C CA . ASN B 1 21 ? -4.094 2.285 4.852 1 98.62 21 ASN B CA 1
ATOM 1268 C C . ASN B 1 21 ? -3.203 1.217 4.223 1 98.62 21 ASN B C 1
ATOM 1270 O O . ASN B 1 21 ? -3.52 0.688 3.158 1 98.62 21 ASN B O 1
ATOM 1274 N N . GLU B 1 22 ? -2.064 0.904 4.867 1 98.69 22 GLU B N 1
ATOM 1275 C CA . GLU B 1 22 ? -1.118 -0.067 4.328 1 98.69 22 GLU B CA 1
ATOM 1276 C C . GLU B 1 22 ? -1.732 -1.462 4.266 1 98.69 22 GLU B C 1
ATOM 1278 O O . GLU B 1 22 ? -1.291 -2.307 3.482 1 98.69 22 GLU B O 1
ATOM 1283 N N . ARG B 1 23 ? -2.74 -1.686 5.062 1 98.75 23 ARG B N 1
ATOM 1284 C CA . ARG B 1 23 ? -3.332 -3.016 5.164 1 98.75 23 ARG B CA 1
ATOM 1285 C C . ARG B 1 23 ? -4.004 -3.418 3.855 1 98.75 23 ARG B C 1
ATOM 1287 O O . ARG B 1 23 ? -4.164 -4.609 3.574 1 98.75 23 ARG B O 1
ATOM 1294 N N . ALA B 1 24 ? -4.426 -2.41 3.066 1 98.94 24 ALA B N 1
ATOM 1295 C CA . ALA B 1 24 ? -5.008 -2.719 1.764 1 98.94 24 ALA B CA 1
ATOM 1296 C C . ALA B 1 24 ? -4.113 -3.668 0.972 1 98.94 24 ALA B C 1
ATOM 1298 O O . ALA B 1 24 ? -4.586 -4.672 0.431 1 98.94 24 ALA B O 1
ATOM 1299 N N . LEU B 1 25 ? -2.822 -3.348 0.975 1 98.88 25 LEU B N 1
ATOM 1300 C CA . LEU B 1 25 ? -1.898 -4.152 0.184 1 98.88 25 LEU B CA 1
ATOM 1301 C C . LEU B 1 25 ? -1.708 -5.531 0.81 1 98.88 25 LEU B C 1
ATOM 1303 O O . LEU B 1 25 ? -1.472 -6.512 0.1 1 98.88 25 LEU B O 1
ATOM 1307 N N . LEU B 1 26 ? -1.832 -5.629 2.09 1 98.5 26 LEU B N 1
ATOM 1308 C CA . LEU B 1 26 ? -1.771 -6.93 2.748 1 98.5 26 LEU B CA 1
ATOM 1309 C C . LEU B 1 26 ? -2.994 -7.77 2.404 1 98.5 26 LEU B C 1
ATOM 1311 O O . LEU B 1 26 ? -2.871 -8.969 2.123 1 98.5 26 LEU B O 1
ATOM 1315 N N . PHE B 1 27 ? -4.137 -7.141 2.422 1 98.88 27 PHE B N 1
ATOM 1316 C CA . PHE B 1 27 ? -5.355 -7.848 2.041 1 98.88 27 PHE B CA 1
ATOM 1317 C C . PHE B 1 27 ? -5.262 -8.359 0.609 1 98.88 27 PHE B C 1
ATOM 1319 O O . PHE B 1 27 ? -5.656 -9.492 0.321 1 98.88 27 PHE B O 1
ATOM 1326 N N . PHE B 1 28 ? -4.742 -7.508 -0.299 1 98.94 28 PHE B N 1
ATOM 1327 C CA . PHE B 1 28 ? -4.508 -7.938 -1.673 1 98.94 28 PHE B CA 1
ATOM 1328 C C . PHE B 1 28 ? -3.617 -9.172 -1.709 1 98.94 28 PHE B C 1
ATOM 1330 O O . PHE B 1 28 ? -3.93 -10.148 -2.391 1 98.94 28 PHE B O 1
ATOM 1337 N N . GLN B 1 29 ? -2.559 -9.125 -0.966 1 98.62 29 GLN B N 1
ATOM 1338 C CA . GLN B 1 29 ? -1.579 -10.211 -0.962 1 98.62 29 GLN B CA 1
ATOM 1339 C C . GLN B 1 29 ? -2.188 -11.5 -0.42 1 98.62 29 GLN B C 1
ATOM 1341 O O . GLN B 1 29 ? -1.999 -12.57 -0.999 1 98.62 29 GLN B O 1
ATOM 1346 N N . TRP B 1 30 ? -2.893 -11.375 0.687 1 98.5 30 TRP B N 1
ATOM 1347 C CA . TRP B 1 30 ? -3.5 -12.562 1.281 1 98.5 30 TRP B CA 1
ATOM 1348 C C . TRP B 1 30 ? -4.504 -13.195 0.326 1 98.5 30 TRP B C 1
ATOM 1350 O O . TRP B 1 30 ? -4.59 -14.422 0.231 1 98.5 30 TRP B O 1
ATOM 1360 N N . THR B 1 31 ? -5.195 -12.391 -0.332 1 98.81 31 THR B N 1
ATOM 1361 C CA . THR B 1 31 ? -6.164 -12.883 -1.3 1 98.81 31 THR B CA 1
ATOM 1362 C C . THR B 1 31 ? -5.465 -13.586 -2.457 1 98.81 31 THR B C 1
ATOM 1364 O O . THR B 1 31 ? -5.859 -14.68 -2.861 1 98.81 31 THR B O 1
ATOM 1367 N N . ARG B 1 32 ? -4.445 -12.984 -2.984 1 98.44 32 ARG B N 1
ATOM 1368 C CA . ARG B 1 32 ? -3.662 -13.586 -4.055 1 98.44 32 ARG B CA 1
ATOM 1369 C C . ARG B 1 32 ? -3.064 -14.922 -3.611 1 98.44 32 ARG B C 1
ATOM 1371 O O . ARG B 1 32 ? -3.086 -15.898 -4.363 1 98.44 32 ARG B O 1
ATOM 1378 N N . GLU B 1 33 ? -2.555 -14.945 -2.389 1 98.06 33 GLU B N 1
ATOM 1379 C CA . GLU B 1 33 ? -1.984 -16.172 -1.847 1 98.06 33 GLU B CA 1
ATOM 1380 C C . GLU B 1 33 ? -3.039 -17.266 -1.742 1 98.06 33 GLU B C 1
ATOM 1382 O O . GLU B 1 33 ? -2.762 -18.438 -2.039 1 98.06 33 GLU B O 1
ATOM 1387 N N . SER B 1 34 ? -4.215 -16.906 -1.27 1 98.56 34 SER B N 1
ATOM 1388 C CA . SER B 1 34 ? -5.32 -17.859 -1.186 1 98.56 34 SER B CA 1
ATOM 1389 C C . SER B 1 34 ? -5.691 -18.391 -2.562 1 98.56 34 SER B C 1
ATOM 1391 O O . SER B 1 34 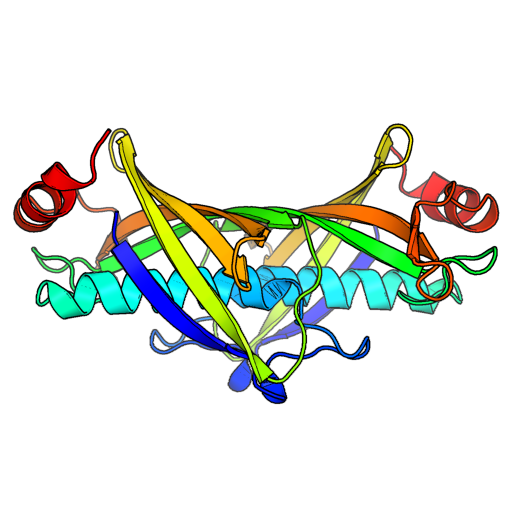? -5.875 -19.594 -2.734 1 98.56 34 SER B O 1
ATOM 1393 N N . PHE B 1 35 ? -5.777 -17.5 -3.547 1 98.06 35 PHE B N 1
ATOM 1394 C CA . PHE B 1 35 ? -6.055 -17.875 -4.93 1 98.06 35 PHE B CA 1
ATOM 1395 C C . PHE B 1 35 ? -5.02 -18.875 -5.441 1 98.06 35 PHE B C 1
ATOM 1397 O O . PHE B 1 35 ? -5.375 -19.906 -6.016 1 98.06 35 PHE B O 1
ATOM 1404 N N . LEU B 1 36 ? -3.752 -18.578 -5.215 1 97.44 36 LEU B N 1
ATOM 1405 C CA . LEU B 1 36 ? -2.666 -19.453 -5.652 1 97.44 36 LEU B CA 1
ATOM 1406 C C . LEU B 1 36 ? -2.746 -20.812 -4.973 1 97.44 36 LEU B C 1
ATOM 1408 O O . LEU B 1 36 ? -2.645 -21.844 -5.633 1 97.44 36 LEU B O 1
ATOM 1412 N N . ARG B 1 37 ? -2.963 -20.797 -3.676 1 97.62 37 ARG B N 1
ATOM 1413 C CA . ARG B 1 37 ? -3.021 -22.047 -2.904 1 97.62 37 ARG B CA 1
ATOM 1414 C C . ARG B 1 37 ? -4.125 -22.953 -3.424 1 97.62 37 ARG B C 1
ATOM 1416 O O . ARG B 1 37 ? -3.93 -24.172 -3.539 1 97.62 37 ARG B O 1
ATOM 1423 N N . GLN B 1 38 ? -5.242 -22.438 -3.73 1 96.44 38 GLN B N 1
ATOM 1424 C CA . GLN B 1 38 ? -6.379 -23.203 -4.227 1 96.44 38 GLN B CA 1
ATOM 1425 C C . GLN B 1 38 ? -6.062 -23.844 -5.574 1 96.44 38 GLN B C 1
ATOM 1427 O O . GLN B 1 38 ? -6.746 -24.781 -6 1 96.44 38 GLN B O 1
ATOM 1432 N N . ASN B 1 39 ? -5.086 -23.344 -6.223 1 95.38 39 ASN B N 1
ATOM 1433 C CA . ASN B 1 39 ? -4.668 -23.875 -7.516 1 95.38 39 ASN B CA 1
ATOM 1434 C C . ASN B 1 39 ? -3.334 -24.609 -7.414 1 95.38 39 ASN B C 1
ATOM 1436 O O . ASN B 1 39 ? -2.641 -24.797 -8.414 1 95.38 39 ASN B O 1
ATOM 1440 N N . ASN B 1 40 ? -2.941 -24.922 -6.203 1 95.5 40 ASN B N 1
ATOM 1441 C CA . ASN B 1 40 ? -1.728 -25.672 -5.898 1 95.5 40 ASN B CA 1
ATOM 1442 C C . ASN B 1 40 ? -0.476 -24.906 -6.32 1 95.5 40 ASN B C 1
ATOM 1444 O O . ASN B 1 40 ? 0.476 -25.5 -6.832 1 95.5 40 ASN B O 1
ATOM 1448 N N . LEU B 1 41 ? -0.558 -23.641 -6.27 1 96.88 41 LEU B N 1
ATOM 1449 C CA . LEU B 1 41 ? 0.559 -22.719 -6.488 1 96.88 41 LEU B CA 1
ATOM 1450 C C . LEU B 1 41 ? 0.848 -21.906 -5.234 1 96.88 41 LEU B C 1
ATOM 1452 O O . LEU B 1 41 ? 0.169 -22.062 -4.219 1 96.88 41 LEU B O 1
ATOM 1456 N N . SER B 1 42 ? 1.945 -21.109 -5.25 1 96.62 42 SER B N 1
ATOM 1457 C CA . SER B 1 42 ? 2.311 -20.188 -4.18 1 96.62 42 SER B CA 1
ATOM 1458 C C . SER B 1 42 ? 3.045 -18.969 -4.727 1 96.62 42 SER B C 1
ATOM 1460 O O . SER B 1 42 ? 3.449 -18.953 -5.891 1 96.62 42 SER B O 1
ATOM 1462 N N . GLU B 1 43 ? 3.188 -17.984 -3.871 1 96.25 43 GLU B N 1
ATOM 1463 C CA . GLU B 1 43 ? 3.932 -16.781 -4.254 1 96.25 43 GLU B CA 1
ATOM 1464 C C . GLU B 1 43 ? 5.359 -17.125 -4.664 1 96.25 43 GLU B C 1
ATOM 1466 O O . GLU B 1 43 ? 5.961 -16.438 -5.484 1 96.25 43 GLU B O 1
ATOM 1471 N N . THR B 1 44 ? 5.898 -18.219 -4.094 1 95.38 44 THR B N 1
ATOM 1472 C CA . THR B 1 44 ? 7.281 -18.609 -4.34 1 95.38 44 THR B CA 1
ATOM 1473 C C . THR B 1 44 ? 7.363 -19.672 -5.434 1 95.38 44 THR B C 1
ATOM 1475 O O . THR B 1 44 ? 8.453 -20.062 -5.848 1 95.38 44 THR B O 1
ATOM 1478 N N . ASN B 1 45 ? 6.188 -20.109 -5.91 1 96.56 45 ASN B N 1
ATOM 1479 C CA . ASN B 1 45 ? 6.18 -21.156 -6.938 1 96.56 45 ASN B CA 1
ATOM 1480 C C . ASN B 1 45 ? 4.926 -21.062 -7.809 1 96.56 45 ASN B C 1
ATOM 1482 O O . ASN B 1 45 ? 3.885 -21.625 -7.453 1 96.56 45 ASN B O 1
ATOM 1486 N N . ILE B 1 46 ? 5.09 -20.547 -8.984 1 97.31 46 ILE B N 1
ATOM 1487 C CA . ILE B 1 46 ? 3.973 -20.453 -9.914 1 97.31 46 ILE B CA 1
ATOM 1488 C C . ILE B 1 46 ? 4.266 -21.297 -11.156 1 97.31 46 ILE B C 1
ATOM 1490 O O . ILE B 1 46 ? 3.619 -21.141 -12.188 1 97.31 46 ILE B O 1
ATOM 1494 N N . GLY B 1 47 ? 5.285 -22.156 -11.008 1 95.81 47 GLY B N 1
ATOM 1495 C CA . GLY B 1 47 ? 5.688 -23.031 -12.102 1 95.81 47 GLY B CA 1
ATOM 1496 C C . GLY B 1 47 ? 7.027 -22.641 -12.703 1 95.81 47 GLY B C 1
ATOM 1497 O O . GLY B 1 47 ? 7.43 -21.469 -12.641 1 95.81 47 GLY B O 1
ATOM 1498 N N . ASP B 1 48 ? 7.801 -23.609 -13.203 1 95.62 48 ASP B N 1
ATOM 1499 C CA . ASP B 1 48 ? 9.047 -23.453 -13.945 1 95.62 48 ASP B CA 1
ATOM 1500 C C . ASP B 1 48 ? 10.109 -22.781 -13.086 1 95.62 48 ASP B C 1
ATOM 1502 O O . ASP B 1 48 ? 10.898 -21.969 -13.578 1 95.62 48 ASP B O 1
ATOM 1506 N N . GLY B 1 49 ? 10.094 -22.969 -11.82 1 93.88 49 GLY B N 1
ATOM 1507 C CA . GLY B 1 49 ? 11.094 -22.453 -10.914 1 93.88 49 GLY B CA 1
ATOM 1508 C C . GLY B 1 49 ? 10.938 -20.969 -10.641 1 93.88 49 GLY B C 1
ATOM 1509 O O . GLY B 1 49 ? 11.883 -20.297 -10.219 1 93.88 49 GLY B O 1
ATOM 1510 N N . SER B 1 50 ? 9.734 -20.5 -10.875 1 96.75 50 SER B N 1
ATOM 1511 C CA . SER B 1 50 ? 9.531 -19.062 -10.719 1 96.75 50 SER B CA 1
ATOM 1512 C C . SER B 1 50 ? 8.516 -18.75 -9.625 1 96.75 50 SER B C 1
ATOM 1514 O O . SER B 1 50 ? 7.555 -19.5 -9.438 1 96.75 50 SER B O 1
ATOM 1516 N N . GLY B 1 51 ? 8.805 -17.703 -8.859 1 97.06 51 GLY B N 1
ATOM 1517 C CA . GLY B 1 51 ? 7.809 -17.047 -8.023 1 97.06 51 GLY B CA 1
ATOM 1518 C C . GLY B 1 51 ? 7.344 -15.711 -8.578 1 97.06 51 GLY B C 1
ATOM 1519 O O . GLY B 1 51 ? 7.543 -15.422 -9.758 1 97.06 51 GLY B O 1
ATOM 1520 N N . PHE B 1 52 ? 6.625 -14.992 -7.75 1 97.81 52 PHE B N 1
ATOM 1521 C CA . PHE B 1 52 ? 6.211 -13.641 -8.102 1 97.81 52 PHE B CA 1
ATOM 1522 C C . PHE B 1 52 ? 7.164 -12.617 -7.508 1 97.81 52 PHE B C 1
ATOM 1524 O O . PHE B 1 52 ? 7.68 -12.805 -6.402 1 97.81 52 PHE B O 1
ATOM 1531 N N . ILE B 1 53 ? 7.363 -11.523 -8.172 1 97.75 53 ILE B N 1
ATOM 1532 C CA . ILE B 1 53 ? 7.887 -10.281 -7.613 1 97.75 53 ILE B CA 1
ATOM 1533 C C . ILE B 1 53 ? 6.953 -9.125 -7.957 1 97.75 53 ILE B C 1
ATOM 1535 O O . ILE B 1 53 ? 6.562 -8.953 -9.109 1 97.75 53 ILE B O 1
ATOM 1539 N N . GLN B 1 54 ? 6.512 -8.453 -6.988 1 98.56 54 GLN B N 1
ATOM 1540 C CA . GLN B 1 54 ? 5.598 -7.34 -7.223 1 98.56 54 GLN B CA 1
ATOM 1541 C C . GLN B 1 54 ? 6.359 -6.09 -7.648 1 98.56 54 GLN B C 1
ATOM 1543 O O . GLN B 1 54 ? 7.34 -5.703 -7.012 1 98.56 54 GLN B O 1
ATOM 1548 N N . VAL B 1 55 ? 5.832 -5.391 -8.688 1 98.81 55 VAL B N 1
ATOM 1549 C CA . VAL B 1 55 ? 6.59 -4.262 -9.219 1 98.81 55 VAL B CA 1
ATOM 1550 C C . VAL B 1 55 ? 5.762 -2.986 -9.125 1 98.81 55 VAL B C 1
ATOM 1552 O O . VAL B 1 55 ? 6.293 -1.881 -9.234 1 98.81 55 VAL B O 1
ATOM 1555 N N . GLU B 1 56 ? 4.473 -3.111 -8.961 1 98.94 56 GLU B N 1
ATOM 1556 C CA . GLU B 1 56 ? 3.605 -1.942 -8.836 1 98.94 56 GLU B CA 1
ATOM 1557 C C . GLU B 1 56 ? 2.365 -2.258 -8.008 1 98.94 56 GLU B C 1
ATOM 1559 O O . GLU B 1 56 ? 1.913 -3.404 -7.973 1 98.94 56 GLU B O 1
ATOM 1564 N N . ALA B 1 57 ? 1.823 -1.294 -7.387 1 98.94 57 ALA B N 1
ATOM 1565 C CA . ALA B 1 57 ? 0.51 -1.395 -6.754 1 98.94 57 ALA B CA 1
ATOM 1566 C C . ALA B 1 57 ? -0.205 -0.046 -6.758 1 98.94 57 ALA B C 1
ATOM 1568 O O . ALA B 1 57 ? 0.438 1.004 -6.684 1 98.94 57 ALA B O 1
ATOM 1569 N N . THR B 1 58 ? -1.517 -0.079 -6.82 1 98.94 58 THR B N 1
ATOM 1570 C CA . THR B 1 58 ? -2.371 1.091 -6.648 1 98.94 58 THR B CA 1
ATOM 1571 C C . THR B 1 58 ? -3.496 0.802 -5.66 1 98.94 58 THR B C 1
ATOM 1573 O O . THR B 1 58 ? -3.945 -0.34 -5.539 1 98.94 58 THR B O 1
ATOM 1576 N N . VAL B 1 59 ? -3.936 1.799 -5.008 1 98.94 59 VAL B N 1
ATOM 1577 C CA . VAL B 1 59 ? -5.059 1.662 -4.09 1 98.94 59 VAL B CA 1
ATOM 1578 C C . VAL B 1 59 ? -5.938 2.91 -4.156 1 98.94 59 VAL B C 1
ATOM 1580 O O . VAL B 1 59 ? -5.43 4.031 -4.191 1 98.94 59 VAL B O 1
ATOM 1583 N N . GLN B 1 60 ? -7.191 2.713 -4.203 1 98.94 60 GLN B N 1
ATOM 1584 C CA . GLN B 1 60 ? -8.203 3.738 -3.961 1 98.94 60 GLN B CA 1
ATOM 1585 C C . GLN B 1 60 ? -9.023 3.416 -2.717 1 98.94 60 GLN B C 1
ATOM 1587 O O . GLN B 1 60 ? -9.586 2.322 -2.605 1 98.94 60 GLN B O 1
ATOM 1592 N N . TYR B 1 61 ? -9.023 4.34 -1.833 1 98.88 61 TYR B N 1
ATOM 1593 C CA . TYR B 1 61 ? -9.781 4.18 -0.6 1 98.88 61 TYR B CA 1
ATOM 1594 C C . TYR B 1 61 ? -11.125 4.906 -0.689 1 98.88 61 TYR B C 1
ATOM 1596 O O . TYR B 1 61 ? -11.164 6.129 -0.837 1 98.88 61 TYR B O 1
ATOM 1604 N N . LYS B 1 62 ? -12.188 4.176 -0.508 1 98.56 62 LYS B N 1
ATOM 1605 C CA . LYS B 1 62 ? -13.523 4.746 -0.678 1 98.56 62 LYS B CA 1
ATOM 1606 C C . LYS B 1 62 ? -14.227 4.895 0.666 1 98.56 62 LYS B C 1
ATOM 1608 O O . LYS B 1 62 ? -14.992 5.84 0.866 1 98.56 62 LYS B O 1
ATOM 1613 N N . LYS B 1 63 ? -14.008 3.906 1.518 1 97.62 63 LYS B N 1
ATOM 1614 C CA . LYS B 1 63 ? -14.625 3.912 2.844 1 97.62 63 LYS B CA 1
ATOM 1615 C C . LYS B 1 63 ? -13.664 3.361 3.895 1 97.62 63 LYS B C 1
ATOM 1617 O O . LYS B 1 63 ? -12.844 2.484 3.6 1 97.62 63 LYS B O 1
ATOM 1622 N N . GLN B 1 64 ? -13.875 3.896 5.125 1 97.19 64 GLN B N 1
ATOM 1623 C CA . GLN B 1 64 ? -13.109 3.371 6.25 1 97.19 64 GLN B CA 1
ATOM 1624 C C . GLN B 1 64 ? -13.617 1.99 6.66 1 97.19 64 GLN B C 1
ATOM 1626 O O . GLN B 1 64 ? -14.797 1.675 6.48 1 97.19 64 GLN B O 1
ATOM 1631 N N . LEU B 1 65 ? -12.719 1.171 7.156 1 98.62 65 LEU B N 1
ATOM 1632 C CA . LEU B 1 65 ? -13.047 -0.135 7.719 1 98.62 65 LEU B CA 1
ATOM 1633 C C . LEU B 1 65 ? -12.719 -0.188 9.203 1 98.62 65 LEU B C 1
ATOM 1635 O O . LEU B 1 65 ? -11.766 0.449 9.656 1 98.62 65 LEU B O 1
ATOM 1639 N N . PHE B 1 66 ? -13.461 -0.996 9.969 1 98.31 66 PHE B N 1
ATOM 1640 C CA . PHE B 1 66 ? -13.367 -0.958 11.422 1 98.31 66 PHE B CA 1
ATOM 1641 C C . PHE B 1 66 ? -13.266 -2.367 12 1 98.31 66 PHE B C 1
ATOM 1643 O O . PHE B 1 66 ? -13.531 -3.348 11.297 1 98.31 66 PHE B O 1
ATOM 1650 N N . LEU B 1 67 ? -12.906 -2.342 13.25 1 98.62 67 LEU B N 1
ATOM 1651 C CA . LEU B 1 67 ? -12.742 -3.574 14.016 1 98.62 67 LEU B CA 1
ATOM 1652 C C . LEU B 1 67 ? -13.977 -4.465 13.875 1 98.62 67 LEU B C 1
ATOM 1654 O O . LEU B 1 67 ? -15.109 -3.979 13.922 1 98.62 67 LEU B O 1
ATOM 1658 N N . ASP B 1 68 ? -13.766 -5.762 13.648 1 98.56 68 ASP B N 1
ATOM 1659 C CA . ASP B 1 68 ? -14.75 -6.836 13.672 1 98.56 68 ASP B CA 1
ATOM 1660 C C . ASP B 1 68 ? -15.609 -6.828 12.406 1 98.56 68 ASP B C 1
ATOM 1662 O O . ASP B 1 68 ? -16.469 -7.695 12.227 1 98.56 68 ASP B O 1
ATOM 1666 N N . GLN B 1 69 ? -15.391 -5.906 11.586 1 98.69 69 GLN B N 1
ATOM 1667 C CA . GLN B 1 69 ? -16.094 -5.945 10.305 1 98.69 69 GLN B CA 1
ATOM 1668 C C . GLN B 1 69 ? -15.633 -7.125 9.453 1 98.69 69 GLN B C 1
ATOM 1670 O O . GLN B 1 69 ? -14.438 -7.41 9.383 1 98.69 69 GLN B O 1
ATOM 1675 N N . LYS B 1 70 ? -16.578 -7.832 8.922 1 98.75 70 LYS B N 1
ATOM 1676 C CA . LYS B 1 70 ? -16.281 -8.859 7.926 1 98.75 70 LYS B CA 1
ATOM 1677 C C . LYS B 1 70 ? -16.125 -8.25 6.535 1 98.75 70 LYS B C 1
ATOM 1679 O O . LYS B 1 70 ? -16.984 -7.5 6.082 1 98.75 70 LYS B O 1
ATOM 1684 N N . ILE B 1 71 ? -14.992 -8.586 5.918 1 98.88 71 ILE B N 1
ATOM 1685 C CA . ILE B 1 71 ? -14.789 -8.031 4.586 1 98.88 71 ILE B CA 1
ATOM 1686 C C . ILE B 1 71 ? -14.633 -9.164 3.57 1 98.88 71 ILE B C 1
ATOM 1688 O O . ILE B 1 71 ? -14.195 -10.266 3.922 1 98.88 71 ILE B O 1
ATOM 1692 N N . GLU B 1 72 ? -15.078 -8.867 2.344 1 98.88 72 GLU B N 1
ATOM 1693 C CA . GLU B 1 72 ? -14.805 -9.68 1.162 1 98.88 72 GLU B CA 1
ATOM 1694 C C . GLU B 1 72 ? -13.766 -9.016 0.264 1 98.88 72 GLU B C 1
ATOM 1696 O O . GLU B 1 72 ? -13.953 -7.887 -0.195 1 98.88 72 GLU B O 1
ATOM 1701 N N . VAL B 1 73 ? -12.695 -9.688 0.115 1 98.94 73 VAL B N 1
ATOM 1702 C CA . VAL B 1 73 ? -11.68 -9.219 -0.816 1 98.94 73 VAL B CA 1
ATOM 1703 C C . VAL B 1 73 ? -11.742 -10.023 -2.109 1 98.94 73 VAL B C 1
ATOM 1705 O O . VAL B 1 73 ? -11.547 -11.242 -2.1 1 98.94 73 VAL B O 1
ATOM 1708 N N . ARG B 1 74 ? -11.938 -9.32 -3.205 1 98.69 74 ARG B N 1
ATOM 1709 C CA . ARG B 1 74 ? -12.188 -10 -4.473 1 98.69 74 ARG B CA 1
ATOM 1710 C C . ARG B 1 74 ? -11.07 -9.719 -5.473 1 98.69 74 ARG B C 1
ATOM 1712 O O . ARG B 1 74 ? -10.602 -8.586 -5.578 1 98.69 74 ARG B O 1
ATOM 1719 N N . ILE B 1 75 ? -10.602 -10.758 -6.121 1 98.44 75 ILE B N 1
ATOM 1720 C CA . ILE B 1 75 ? -9.93 -10.586 -7.402 1 98.44 75 ILE B CA 1
ATOM 1721 C C . ILE B 1 75 ? -10.961 -10.555 -8.531 1 98.44 75 ILE B C 1
ATOM 1723 O O . ILE B 1 75 ? -11.555 -11.586 -8.859 1 98.44 75 ILE B O 1
ATOM 1727 N N . THR B 1 76 ? -11.117 -9.414 -9.125 1 97.62 76 THR B N 1
ATOM 1728 C CA . THR B 1 76 ? -12.195 -9.242 -10.086 1 97.62 76 THR B CA 1
ATOM 1729 C C . THR B 1 76 ? -11.703 -9.508 -11.508 1 97.62 76 THR B C 1
ATOM 1731 O O . THR B 1 76 ? -12.492 -9.836 -12.391 1 97.62 76 THR B O 1
ATOM 1734 N N . LYS B 1 77 ? -10.453 -9.336 -11.695 1 96.81 77 LYS B N 1
ATOM 1735 C CA . LYS B 1 77 ? -9.836 -9.492 -13.016 1 96.81 77 LYS B CA 1
ATOM 1736 C C . LYS B 1 77 ? -8.344 -9.781 -12.891 1 96.81 77 LYS B C 1
ATOM 1738 O O . LYS B 1 77 ? -7.68 -9.266 -11.992 1 96.81 77 LYS B O 1
ATOM 1743 N N . ILE B 1 78 ? -7.852 -10.594 -13.727 1 97.94 78 ILE B N 1
ATOM 1744 C CA . ILE B 1 78 ? -6.422 -10.797 -13.922 1 97.94 78 ILE B CA 1
ATOM 1745 C C . ILE B 1 78 ? -6.062 -10.539 -15.383 1 97.94 78 ILE B C 1
ATOM 1747 O O . ILE B 1 78 ? -6.684 -11.094 -16.297 1 97.94 78 ILE B O 1
ATOM 1751 N N . GLU B 1 79 ? -5.176 -9.664 -15.578 1 97.25 79 GLU B N 1
ATOM 1752 C CA . GLU B 1 79 ? -4.738 -9.328 -16.922 1 97.25 79 GLU B CA 1
ATOM 1753 C C . GLU B 1 79 ? -3.256 -9.641 -17.125 1 97.25 79 GLU B C 1
ATOM 1755 O O . GLU B 1 79 ? -2.441 -9.398 -16.234 1 97.25 79 GLU B O 1
ATOM 1760 N N . ILE B 1 80 ? -2.934 -10.133 -18.281 1 96.88 80 ILE B N 1
ATOM 1761 C CA . ILE B 1 80 ? -1.539 -10.344 -18.656 1 96.88 80 ILE B CA 1
ATOM 1762 C C . ILE B 1 80 ? -1.168 -9.414 -19.812 1 96.88 80 ILE B C 1
ATOM 1764 O O . ILE B 1 80 ? -1.821 -9.422 -20.859 1 96.88 80 ILE B O 1
ATOM 1768 N N . LYS B 1 81 ? -0.283 -8.594 -19.594 1 96.44 81 LYS B N 1
ATOM 1769 C CA . LYS B 1 81 ? 0.288 -7.703 -20.594 1 96.44 81 LYS B CA 1
ATOM 1770 C C . LYS B 1 81 ? 1.798 -7.891 -20.703 1 96.44 81 LYS B C 1
ATOM 1772 O O . LYS B 1 81 ? 2.561 -7.277 -19.953 1 96.44 81 LYS B O 1
ATOM 1777 N N . GLY B 1 82 ? 2.227 -8.656 -21.812 1 96.62 82 GLY B N 1
ATOM 1778 C CA . GLY B 1 82 ? 3.629 -9.047 -21.859 1 96.62 82 GLY B CA 1
ATOM 1779 C C . GLY B 1 82 ? 4.062 -9.891 -20.688 1 96.62 82 GLY B C 1
ATOM 1780 O O . GLY B 1 82 ? 3.527 -10.977 -20.453 1 96.62 82 GLY B O 1
ATOM 1781 N N . LEU B 1 83 ? 4.973 -9.359 -19.938 1 98.06 83 LEU B N 1
ATOM 1782 C CA . LEU B 1 83 ? 5.48 -10.094 -18.781 1 98.06 83 LEU B CA 1
ATOM 1783 C C . LEU B 1 83 ? 4.73 -9.703 -17.516 1 98.06 83 LEU B C 1
ATOM 1785 O O . LEU B 1 83 ? 4.895 -10.328 -16.469 1 98.06 83 LEU B O 1
ATOM 1789 N N . LYS B 1 84 ? 3.895 -8.727 -17.656 1 98.31 84 LYS B N 1
ATOM 1790 C CA . LYS B 1 84 ? 3.193 -8.227 -16.469 1 98.31 84 LYS B CA 1
ATOM 1791 C C . LYS B 1 84 ? 1.906 -9 -16.219 1 98.31 84 LYS B C 1
ATOM 1793 O O . LYS B 1 84 ? 1.139 -9.258 -17.156 1 98.31 84 LYS B O 1
ATOM 1798 N N . ILE B 1 85 ? 1.735 -9.383 -15.039 1 98.38 85 ILE B N 1
ATOM 1799 C CA . ILE B 1 85 ? 0.468 -9.914 -14.555 1 98.38 85 ILE B CA 1
ATOM 1800 C C . ILE B 1 85 ? -0.197 -8.906 -13.617 1 98.38 85 ILE B C 1
ATOM 1802 O O . ILE B 1 85 ? 0.345 -8.578 -12.562 1 98.38 85 ILE B O 1
ATOM 1806 N N . ILE B 1 86 ? -1.364 -8.43 -13.969 1 98.62 86 ILE B N 1
ATOM 1807 C CA . ILE B 1 86 ? -2.053 -7.391 -13.211 1 98.62 86 ILE B CA 1
ATOM 1808 C C . ILE B 1 86 ? -3.297 -7.973 -12.547 1 98.62 86 ILE B C 1
ATOM 1810 O O . ILE B 1 86 ? -4.203 -8.461 -13.234 1 98.62 86 ILE B O 1
ATOM 1814 N N . PHE B 1 87 ? -3.328 -7.965 -11.25 1 98.75 87 PHE B N 1
ATOM 1815 C CA . PHE B 1 87 ? -4.5 -8.336 -10.461 1 98.75 87 PHE B CA 1
ATOM 1816 C C . PHE B 1 87 ? -5.316 -7.109 -10.094 1 98.75 87 PHE B C 1
ATOM 1818 O O . PHE B 1 87 ? -4.777 -6.137 -9.562 1 98.75 87 PHE B O 1
ATOM 1825 N N . GLU B 1 88 ? -6.605 -7.176 -10.336 1 98.62 88 GLU B N 1
ATOM 1826 C CA . GLU B 1 88 ? -7.516 -6.121 -9.906 1 98.62 88 GLU B CA 1
ATOM 1827 C C . GLU B 1 88 ? -8.328 -6.559 -8.688 1 98.62 88 GLU B C 1
ATOM 1829 O O . GLU B 1 88 ? -8.867 -7.668 -8.664 1 98.62 88 GLU B O 1
ATOM 1834 N N . TYR B 1 89 ? -8.414 -5.672 -7.75 1 98.88 89 TYR B N 1
ATOM 1835 C CA . TYR B 1 89 ? -9.031 -6.035 -6.48 1 98.88 89 TYR B CA 1
ATOM 1836 C C . TYR B 1 89 ? -10.188 -5.094 -6.148 1 98.88 89 TYR B C 1
ATOM 1838 O O . TYR B 1 89 ? -10.141 -3.908 -6.48 1 98.88 89 TYR B O 1
ATOM 1846 N N . GLU B 1 90 ? -11.133 -5.629 -5.457 1 98.88 90 GLU B N 1
ATOM 1847 C CA . GLU B 1 90 ? -12.18 -4.891 -4.762 1 98.88 90 GLU B CA 1
ATOM 1848 C C . GLU B 1 90 ? -12.406 -5.441 -3.357 1 98.88 90 GLU B C 1
ATOM 1850 O O . GLU B 1 90 ? -12.43 -6.656 -3.158 1 98.88 90 GLU B O 1
ATOM 1855 N N . ILE B 1 91 ? -12.523 -4.602 -2.428 1 98.94 91 ILE B N 1
ATOM 1856 C CA . ILE B 1 91 ? -12.82 -4.992 -1.052 1 98.94 91 ILE B CA 1
ATOM 1857 C C . ILE B 1 91 ? -14.172 -4.426 -0.633 1 98.94 91 ILE B C 1
ATOM 1859 O O . ILE B 1 91 ? -14.406 -3.219 -0.729 1 98.94 91 ILE B O 1
ATOM 1863 N N . TYR B 1 92 ? -14.977 -5.312 -0.088 1 98.88 92 TYR B N 1
ATOM 1864 C CA . TYR B 1 92 ? -16.328 -4.941 0.338 1 98.88 92 TYR B CA 1
ATOM 1865 C C . TYR B 1 92 ? -16.516 -5.195 1.828 1 98.88 92 TYR B C 1
ATOM 1867 O O . TYR B 1 92 ? -16.016 -6.188 2.363 1 98.88 92 TYR B O 1
ATOM 1875 N N . ALA B 1 93 ? -17.203 -4.383 2.506 1 98.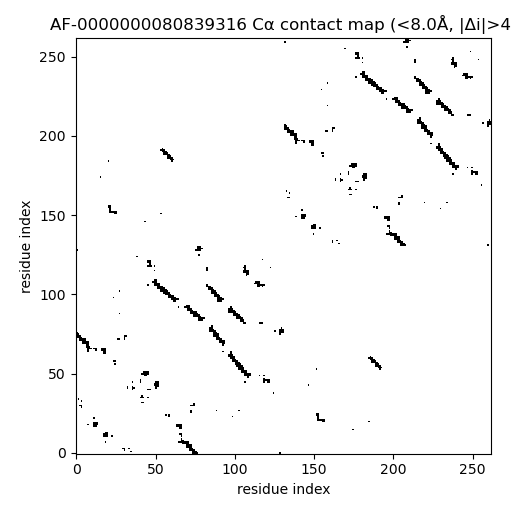56 93 ALA B N 1
ATOM 1876 C CA . ALA B 1 93 ? -17.859 -4.633 3.783 1 98.56 93 ALA B CA 1
ATOM 1877 C C . ALA B 1 93 ? -19.375 -4.645 3.625 1 98.56 93 ALA B C 1
ATOM 1879 O O . ALA B 1 93 ? -20 -3.594 3.447 1 98.56 93 ALA B O 1
ATOM 1880 N N . GLY B 1 94 ? -19.922 -5.879 3.697 1 97.12 94 GLY B N 1
ATOM 1881 C CA . GLY B 1 94 ? -21.297 -5.996 3.248 1 97.12 94 GLY B CA 1
ATOM 1882 C C . GLY B 1 94 ? -21.484 -5.648 1.783 1 97.12 94 GLY B C 1
ATOM 1883 O O . GLY B 1 94 ? -20.797 -6.199 0.919 1 97.12 94 GLY B O 1
ATOM 1884 N N . LYS B 1 95 ? -22.391 -4.766 1.465 1 97.5 95 LYS B N 1
ATOM 1885 C CA . LYS B 1 95 ? -22.672 -4.383 0.085 1 97.5 95 LYS B CA 1
ATOM 1886 C C . LYS B 1 95 ? -21.859 -3.152 -0.319 1 97.5 95 LYS B C 1
ATOM 1888 O O . LYS B 1 95 ? -21.891 -2.734 -1.479 1 97.5 95 LYS B O 1
ATOM 1893 N N . GLU B 1 96 ? -21.094 -2.574 0.56 1 98.12 96 GLU B N 1
ATOM 1894 C CA . GLU B 1 96 ? -20.406 -1.313 0.302 1 98.12 96 GLU B CA 1
ATOM 1895 C C . GLU B 1 96 ? -18.969 -1.556 -0.174 1 98.12 96 GLU B C 1
ATOM 1897 O O . GLU B 1 96 ? -18.203 -2.242 0.495 1 98.12 96 GLU B O 1
ATOM 1902 N N . LEU B 1 97 ? -18.641 -0.985 -1.301 1 98.88 97 LEU B N 1
ATOM 1903 C CA . LEU B 1 97 ? -17.266 -1.001 -1.785 1 98.88 97 LEU B CA 1
ATOM 1904 C C . LEU B 1 97 ? -16.375 -0.069 -0.958 1 98.88 97 LEU B C 1
ATOM 1906 O O . LEU B 1 97 ? -16.625 1.138 -0.905 1 98.88 97 LEU B O 1
ATOM 1910 N N . ALA B 1 98 ? -15.336 -0.65 -0.312 1 98.88 98 ALA B N 1
ATOM 1911 C CA . ALA B 1 98 ? -14.516 0.14 0.606 1 98.88 98 ALA B CA 1
ATOM 1912 C C . ALA B 1 98 ? -13.164 0.478 -0.013 1 98.88 98 ALA B C 1
ATOM 1914 O O . ALA B 1 98 ? -12.633 1.57 0.201 1 98.88 98 ALA B O 1
ATOM 1915 N N . ILE B 1 99 ? -12.594 -0.42 -0.709 1 98.94 99 ILE B N 1
ATOM 1916 C CA . ILE B 1 99 ? -11.258 -0.24 -1.271 1 98.94 99 ILE B CA 1
ATOM 1917 C C . ILE B 1 99 ? -11.18 -0.91 -2.641 1 98.94 99 ILE B C 1
ATOM 1919 O O . ILE B 1 99 ? -11.727 -1.996 -2.84 1 98.94 99 ILE B O 1
ATOM 1923 N N . THR B 1 100 ? -10.531 -0.318 -3.58 1 98.94 100 THR B N 1
ATOM 1924 C CA . THR B 1 100 ? -10.164 -0.937 -4.852 1 98.94 100 THR B CA 1
ATOM 1925 C C . THR B 1 100 ? -8.688 -0.716 -5.156 1 98.94 100 THR B C 1
ATOM 1927 O O . THR B 1 100 ? -8.039 0.122 -4.527 1 98.94 100 THR B O 1
ATOM 1930 N N . GLY B 1 101 ? -8.188 -1.479 -6.059 1 98.88 101 GLY B N 1
ATOM 1931 C CA . GLY B 1 101 ? -6.793 -1.289 -6.426 1 98.88 101 GLY B CA 1
ATOM 1932 C C . GLY B 1 101 ? -6.25 -2.4 -7.305 1 98.88 101 GLY B C 1
ATOM 1933 O O . GLY B 1 101 ? -7 -3.268 -7.754 1 98.88 101 GLY B O 1
ATOM 1934 N N . THR B 1 102 ? -4.938 -2.289 -7.578 1 98.94 102 THR B N 1
ATOM 1935 C CA . THR B 1 102 ? -4.262 -3.283 -8.406 1 98.94 102 THR B CA 1
ATOM 1936 C C . THR B 1 102 ? -2.906 -3.652 -7.812 1 98.94 102 THR B C 1
ATOM 1938 O O . THR B 1 102 ? -2.332 -2.885 -7.039 1 98.94 102 THR B O 1
ATOM 1941 N N . ALA B 1 103 ? -2.482 -4.758 -8.094 1 98.88 103 ALA B N 1
ATOM 1942 C CA . ALA B 1 103 ? -1.1 -5.188 -7.906 1 98.88 103 ALA B CA 1
ATOM 1943 C C . ALA B 1 103 ? -0.537 -5.805 -9.188 1 98.88 103 ALA B C 1
ATOM 1945 O O . ALA B 1 103 ? -1.187 -6.645 -9.812 1 98.88 103 ALA B O 1
ATOM 1946 N N . THR B 1 104 ? 0.629 -5.379 -9.586 1 98.94 104 THR B N 1
ATOM 1947 C CA . THR B 1 104 ? 1.317 -5.918 -10.75 1 98.94 104 THR B CA 1
ATOM 1948 C C . THR B 1 104 ? 2.523 -6.754 -10.328 1 98.94 104 THR B C 1
ATOM 1950 O O . THR B 1 104 ? 3.375 -6.285 -9.57 1 98.94 104 THR B O 1
ATOM 1953 N N . VAL B 1 105 ? 2.578 -7.945 -10.867 1 98.75 105 VAL B N 1
ATOM 1954 C CA . VAL B 1 105 ? 3.682 -8.836 -10.523 1 98.75 105 VAL B CA 1
ATOM 1955 C C . VAL B 1 105 ? 4.328 -9.375 -11.797 1 98.75 105 VAL B C 1
ATOM 1957 O O . VAL B 1 105 ? 3.742 -9.289 -12.883 1 98.75 105 VAL B O 1
ATOM 1960 N N . LEU B 1 106 ? 5.547 -9.852 -11.625 1 98.69 106 LEU B N 1
ATOM 1961 C CA . LEU B 1 106 ? 6.297 -10.578 -12.648 1 98.69 106 LEU B CA 1
ATOM 1962 C C . LEU B 1 106 ? 6.668 -11.977 -12.172 1 98.69 106 LEU B C 1
ATOM 1964 O O . LEU B 1 106 ? 6.812 -12.203 -10.969 1 98.69 106 LEU B O 1
ATOM 1968 N N . ALA B 1 107 ? 6.77 -12.875 -13.141 1 98.56 107 ALA B N 1
ATOM 1969 C CA . ALA B 1 107 ? 7.441 -14.133 -12.82 1 98.56 107 ALA B CA 1
ATOM 1970 C C . ALA B 1 107 ? 8.93 -13.914 -12.57 1 98.56 107 ALA B C 1
ATOM 1972 O O . ALA B 1 107 ? 9.602 -13.227 -13.352 1 98.56 107 ALA B O 1
ATOM 1973 N N . TYR B 1 108 ? 9.406 -14.469 -11.477 1 97.69 108 TYR B N 1
ATOM 1974 C CA . TYR B 1 108 ? 10.75 -14.141 -11.008 1 97.69 108 TYR B CA 1
ATOM 1975 C C . TYR B 1 108 ? 11.43 -15.359 -10.406 1 97.69 108 TYR B C 1
ATOM 1977 O O . TYR B 1 108 ? 10.82 -16.109 -9.633 1 97.69 108 TYR B O 1
ATOM 1985 N N . ASN B 1 109 ? 12.664 -15.609 -10.852 1 96.81 109 ASN B N 1
ATOM 1986 C CA . ASN B 1 109 ? 13.508 -16.625 -10.234 1 96.81 109 ASN B CA 1
ATOM 1987 C C . ASN B 1 109 ? 14.422 -16.031 -9.172 1 96.81 109 ASN B C 1
ATOM 1989 O O . ASN B 1 109 ? 15.414 -15.375 -9.492 1 96.81 109 ASN B O 1
ATOM 1993 N N . TYR B 1 110 ? 14.18 -16.25 -7.957 1 92.56 110 TYR B N 1
ATOM 1994 C CA . TYR B 1 110 ? 14.914 -15.625 -6.863 1 92.56 110 TYR B CA 1
ATOM 1995 C C . TYR B 1 110 ? 16.312 -16.203 -6.742 1 92.56 110 TYR B C 1
ATOM 1997 O O . TYR B 1 110 ? 17.234 -15.531 -6.281 1 92.56 110 TYR B O 1
ATOM 2005 N N . GLU B 1 111 ? 16.516 -17.438 -7.113 1 92.81 111 GLU B N 1
ATOM 2006 C CA . GLU B 1 111 ? 17.844 -18.031 -7.117 1 92.81 111 GLU B CA 1
ATOM 2007 C C . GLU B 1 111 ? 18.734 -17.359 -8.156 1 92.81 111 GLU B C 1
ATOM 2009 O O . GLU B 1 111 ? 19.875 -16.984 -7.855 1 92.81 111 GLU B O 1
ATOM 2014 N N . GLU B 1 112 ? 18.188 -17.172 -9.312 1 94.81 112 GLU B N 1
ATOM 2015 C CA . GLU B 1 112 ? 18.922 -16.562 -10.406 1 94.81 112 GLU B CA 1
ATOM 2016 C C . GLU B 1 112 ? 18.797 -15.039 -10.383 1 94.81 112 GLU B C 1
ATOM 2018 O O . GLU B 1 112 ? 19.547 -14.336 -11.078 1 94.81 112 GLU B O 1
ATOM 2023 N N . GLN B 1 113 ? 17.875 -14.602 -9.648 1 92.62 113 GLN B N 1
ATOM 2024 C CA . GLN B 1 113 ? 17.594 -13.172 -9.508 1 92.62 113 GLN B CA 1
ATOM 2025 C C . GLN B 1 113 ? 17.312 -12.539 -10.867 1 92.62 113 GLN B C 1
ATOM 2027 O O . GLN B 1 113 ? 17.906 -11.523 -11.219 1 92.62 113 GLN B O 1
ATOM 2032 N N . LYS B 1 114 ? 16.406 -13.133 -11.562 1 96.38 114 LYS B N 1
ATOM 2033 C CA . LYS B 1 114 ? 16.062 -12.609 -12.883 1 96.38 114 LYS B CA 1
ATOM 2034 C C . LYS B 1 114 ? 14.562 -12.781 -13.156 1 96.38 114 LYS B C 1
ATOM 2036 O O . LYS B 1 114 ? 13.93 -13.711 -12.656 1 96.38 114 LYS B O 1
ATOM 2041 N N . ILE B 1 115 ? 14.039 -11.953 -14.047 1 97.62 115 ILE B N 1
ATOM 2042 C CA . ILE B 1 115 ? 12.672 -12.047 -14.539 1 97.62 115 ILE B CA 1
ATOM 2043 C C . ILE B 1 115 ? 12.562 -13.211 -15.523 1 97.62 115 ILE B C 1
ATOM 2045 O O . ILE B 1 115 ? 13.461 -13.438 -16.328 1 97.62 115 ILE B O 1
ATOM 2049 N N . LYS B 1 116 ? 11.5 -13.898 -15.391 1 97.75 116 LYS B N 1
ATOM 2050 C CA . LYS B 1 116 ? 11.234 -15.031 -16.281 1 97.75 116 LYS B CA 1
ATOM 2051 C C . LYS B 1 116 ? 9.945 -14.828 -17.062 1 97.75 116 LYS B C 1
ATOM 2053 O O . LYS B 1 116 ? 9.156 -13.938 -16.75 1 97.75 116 LYS B O 1
ATOM 2058 N N . LYS B 1 117 ? 9.844 -15.672 -18.078 1 97.81 117 LYS B N 1
ATOM 2059 C CA . LYS B 1 117 ? 8.547 -15.742 -18.734 1 97.81 117 LYS B CA 1
ATOM 2060 C C . LYS B 1 117 ? 7.477 -16.312 -17.812 1 97.81 117 LYS B C 1
ATOM 2062 O O . LYS B 1 117 ? 7.777 -17.141 -16.953 1 97.81 117 LYS B O 1
ATOM 2067 N N . ILE B 1 118 ? 6.277 -15.836 -18.062 1 98.06 118 ILE B N 1
ATOM 2068 C CA . ILE B 1 118 ? 5.176 -16.375 -17.281 1 98.06 118 ILE B CA 1
ATOM 2069 C C . ILE B 1 118 ? 4.973 -17.844 -17.609 1 98.06 118 ILE B C 1
ATOM 2071 O O . ILE B 1 118 ? 4.793 -18.219 -18.766 1 98.06 118 ILE B O 1
ATOM 2075 N N . PRO B 1 119 ? 4.961 -18.719 -16.609 1 97.56 119 PRO B N 1
ATOM 2076 C CA . PRO B 1 119 ? 4.801 -20.141 -16.875 1 97.56 119 PRO B CA 1
ATOM 2077 C C . PRO B 1 119 ? 3.477 -20.484 -17.547 1 97.56 119 PRO B C 1
ATOM 2079 O O . PRO B 1 119 ? 2.439 -19.906 -17.219 1 97.56 119 PRO B O 1
ATOM 2082 N N . THR B 1 120 ? 3.543 -21.422 -18.406 1 95.19 120 THR B N 1
ATOM 2083 C CA . THR B 1 120 ? 2.363 -21.844 -19.156 1 95.19 120 THR B CA 1
ATOM 2084 C C . THR B 1 120 ? 1.27 -22.328 -18.219 1 95.19 120 THR B C 1
ATOM 2086 O O . THR B 1 120 ? 0.09 -22.031 -18.422 1 95.19 120 THR B O 1
ATOM 2089 N N . LYS B 1 121 ? 1.705 -23.078 -17.266 1 91.81 121 LYS B N 1
ATOM 2090 C CA . LYS B 1 121 ? 0.749 -23.609 -16.297 1 91.81 121 LYS B CA 1
ATOM 2091 C C . LYS B 1 121 ? -0.034 -22.484 -15.641 1 91.81 121 LYS B C 1
ATOM 2093 O O . LYS B 1 121 ? -1.252 -22.578 -15.469 1 91.81 121 LYS B O 1
ATOM 2098 N N . PHE B 1 122 ? 0.642 -21.484 -15.203 1 96.44 122 PHE B N 1
ATOM 2099 C CA . PHE B 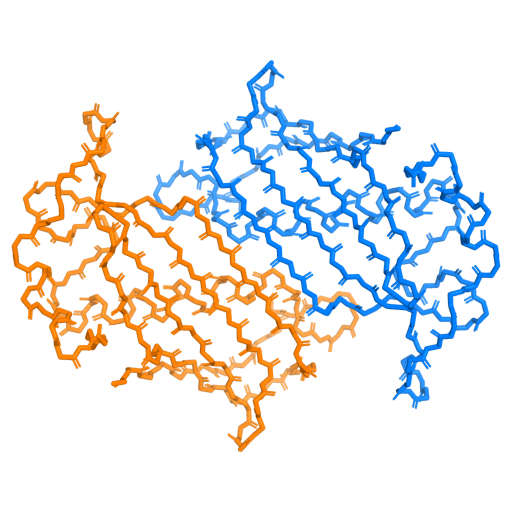1 122 ? -0.027 -20.344 -14.586 1 96.44 122 PHE B CA 1
ATOM 2100 C C . PHE B 1 122 ? -0.976 -19.672 -15.57 1 96.44 122 PHE B C 1
ATOM 2102 O O . PHE B 1 122 ? -2.111 -19.344 -15.219 1 96.44 122 PHE B O 1
ATOM 2109 N N . LYS B 1 123 ? -0.54 -19.453 -16.781 1 95.5 123 LYS B N 1
ATOM 2110 C CA . LYS B 1 123 ? -1.368 -18.828 -17.812 1 95.5 123 LYS B CA 1
ATOM 2111 C C . LYS B 1 123 ? -2.666 -19.609 -18.016 1 95.5 123 LYS B C 1
ATOM 2113 O O . LYS B 1 123 ? -3.727 -19.016 -18.219 1 95.5 123 LYS B O 1
ATOM 2118 N N . GLU B 1 124 ? -2.594 -20.891 -17.953 1 93.75 124 GLU B N 1
ATOM 2119 C CA . GLU B 1 124 ? -3.768 -21.734 -18.141 1 93.75 124 GLU B CA 1
ATOM 2120 C C . GLU B 1 124 ? -4.754 -21.562 -16.984 1 93.75 124 GLU B C 1
ATOM 2122 O O . GLU B 1 124 ? -5.969 -21.594 -17.188 1 93.75 124 GLU B O 1
ATOM 2127 N N . ILE B 1 125 ? -4.215 -21.406 -15.836 1 92.56 125 ILE B N 1
ATOM 2128 C CA . ILE B 1 125 ? -5.035 -21.328 -14.633 1 92.56 125 ILE B CA 1
ATOM 2129 C C . ILE B 1 125 ? -5.816 -20.016 -14.633 1 92.56 125 ILE B C 1
ATOM 2131 O O . ILE B 1 125 ? -6.977 -19.969 -14.211 1 92.56 125 ILE B O 1
ATOM 2135 N N . VAL B 1 126 ? -5.148 -18.938 -15.094 1 93.44 126 VAL B N 1
ATOM 2136 C CA . VAL B 1 126 ? -5.773 -17.625 -14.922 1 93.44 126 VAL B CA 1
ATOM 2137 C C . VAL B 1 126 ? -6.609 -17.281 -16.156 1 93.44 126 VAL B C 1
ATOM 2139 O O . VAL B 1 126 ? -7.191 -16.203 -16.234 1 93.44 126 VAL B O 1
ATOM 2142 N N . LYS B 1 127 ? -6.656 -18.172 -17.125 1 89.75 127 LYS B N 1
ATOM 2143 C CA . LYS B 1 127 ? -7.426 -17.938 -18.344 1 89.75 127 LYS B CA 1
ATOM 2144 C C . LYS B 1 127 ? -8.883 -17.625 -18.031 1 89.75 127 LYS B C 1
ATOM 2146 O O . LYS B 1 127 ? -9.508 -16.797 -18.703 1 89.75 127 LYS B O 1
ATOM 2151 N N . LYS B 1 128 ? -9.406 -18.297 -17.016 1 84 128 LYS B N 1
ATOM 2152 C CA . LYS B 1 128 ? -10.812 -18.078 -16.672 1 84 128 LYS B CA 1
ATOM 2153 C C . LYS B 1 128 ? -11.016 -16.688 -16.062 1 84 128 LYS B C 1
ATOM 2155 O O . LYS B 1 128 ? -12.148 -16.203 -15.977 1 84 128 LYS B O 1
ATOM 2160 N N . TYR B 1 129 ? -9.938 -16.078 -15.578 1 83.5 129 TYR B N 1
ATOM 2161 C CA . TYR B 1 129 ? -10.023 -14.766 -14.945 1 83.5 129 TYR B CA 1
ATOM 2162 C C . TYR B 1 129 ? -9.562 -13.672 -15.898 1 83.5 129 TYR B C 1
ATOM 2164 O O . TYR B 1 129 ? -9.555 -12.492 -15.539 1 83.5 129 TYR B O 1
ATOM 2172 N N . LEU B 1 130 ? -9.086 -14.117 -16.938 1 75.75 130 LEU B N 1
ATOM 2173 C CA . LEU B 1 130 ? -8.516 -13.188 -17.906 1 75.75 130 LEU B CA 1
ATOM 2174 C C . LEU B 1 130 ? -9.617 -12.43 -18.641 1 75.75 130 LEU B C 1
ATOM 2176 O O . LEU B 1 130 ? -10.672 -12.984 -18.938 1 75.75 130 LEU B O 1
ATOM 2180 N N . VAL B 1 131 ? -9.461 -11.102 -18.531 1 67.25 131 VAL B N 1
ATOM 2181 C CA . VAL B 1 131 ? -10.32 -10.398 -19.484 1 67.25 131 VAL B CA 1
ATOM 2182 C C . VAL B 1 131 ? -9.609 -10.289 -20.828 1 67.25 131 VAL B C 1
ATOM 2184 O O . VAL B 1 131 ? -8.414 -9.992 -20.891 1 67.25 131 VAL B O 1
#